Protein AF-A0AAW0F0L8-F1 (afdb_monomer)

Structure (mmCIF, N/CA/C/O backbone):
data_AF-A0AAW0F0L8-F1
#
_entry.id   AF-A0AAW0F0L8-F1
#
loop_
_atom_site.group_PDB
_atom_site.id
_atom_site.type_symbol
_atom_site.label_atom_id
_atom_site.label_alt_id
_atom_site.label_comp_id
_atom_site.label_asym_id
_atom_site.label_entity_id
_atom_site.label_seq_id
_atom_site.pdbx_PDB_ins_code
_atom_site.Cartn_x
_atom_site.Cartn_y
_atom_site.Cartn_z
_atom_site.occupancy
_atom_site.B_iso_or_equiv
_atom_site.auth_seq_id
_atom_site.auth_comp_id
_atom_site.auth_asym_id
_atom_site.auth_atom_id
_atom_site.pdbx_PDB_model_num
ATOM 1 N N . MET A 1 1 ? 6.079 16.617 3.528 1.00 69.75 1 MET A N 1
ATOM 2 C CA . MET A 1 1 ? 4.707 17.142 3.334 1.00 69.75 1 MET A CA 1
ATOM 3 C C . MET A 1 1 ? 3.642 16.205 3.895 1.00 69.75 1 MET A C 1
ATOM 5 O O . MET A 1 1 ? 2.804 16.714 4.616 1.00 69.75 1 MET A O 1
ATOM 9 N N . ARG A 1 2 ? 3.678 14.881 3.654 1.00 88.12 2 ARG A N 1
ATOM 10 C CA . ARG A 1 2 ? 2.671 13.945 4.206 1.00 88.12 2 ARG A CA 1
ATOM 11 C C . ARG A 1 2 ? 2.598 13.927 5.735 1.00 88.12 2 ARG A C 1
ATOM 13 O O . ARG A 1 2 ? 1.520 14.132 6.260 1.00 88.12 2 ARG A O 1
ATOM 20 N N . VAL A 1 3 ? 3.738 13.838 6.423 1.00 89.69 3 VAL A N 1
ATOM 21 C CA . VAL A 1 3 ? 3.785 13.888 7.900 1.00 89.69 3 VAL A CA 1
ATOM 22 C C . VAL A 1 3 ? 3.119 15.152 8.458 1.00 89.69 3 VAL A C 1
ATOM 24 O O . VAL A 1 3 ? 2.335 15.078 9.381 1.00 89.69 3 VAL A O 1
ATOM 27 N N . ILE A 1 4 ? 3.327 16.320 7.841 1.00 91.75 4 ILE A N 1
ATOM 28 C CA . ILE A 1 4 ? 2.661 17.556 8.292 1.00 91.75 4 ILE A CA 1
ATOM 29 C C . ILE A 1 4 ? 1.136 17.455 8.135 1.00 91.75 4 ILE A C 1
ATOM 31 O O . ILE A 1 4 ? 0.405 17.899 9.007 1.00 91.75 4 ILE A O 1
ATOM 35 N N . ALA A 1 5 ? 0.649 16.885 7.028 1.00 94.06 5 ALA A N 1
ATOM 36 C CA . ALA A 1 5 ? -0.787 16.695 6.826 1.00 94.06 5 ALA A CA 1
ATOM 37 C C . ALA A 1 5 ? -1.390 15.699 7.832 1.00 94.06 5 ALA A C 1
ATOM 39 O O . ALA A 1 5 ? -2.511 15.913 8.278 1.00 94.06 5 ALA A O 1
ATOM 40 N N . HIS A 1 6 ? -0.635 14.662 8.200 1.00 95.62 6 HIS A N 1
ATOM 41 C CA . HIS A 1 6 ? -0.985 13.711 9.255 1.00 95.62 6 HIS A CA 1
ATOM 42 C C . HIS A 1 6 ? -1.142 14.414 10.614 1.00 95.62 6 HIS A C 1
ATOM 44 O O . HIS A 1 6 ? -2.209 14.353 11.212 1.00 95.62 6 HIS A O 1
ATOM 50 N N . GLU A 1 7 ? -0.155 15.212 11.038 1.00 95.75 7 GLU A N 1
ATOM 51 C CA . GLU A 1 7 ? -0.253 15.960 12.306 1.00 95.75 7 GLU A CA 1
ATOM 52 C C . GLU A 1 7 ? -1.389 16.996 12.306 1.00 95.75 7 GLU A C 1
ATOM 54 O O . GLU A 1 7 ? -2.036 17.238 13.325 1.00 95.75 7 GLU A O 1
ATOM 59 N N . ILE A 1 8 ? -1.669 17.615 11.153 1.00 96.75 8 ILE A N 1
ATOM 60 C CA . ILE A 1 8 ? -2.816 18.520 11.013 1.00 96.75 8 ILE A CA 1
ATOM 61 C C . ILE A 1 8 ? -4.130 17.757 11.212 1.00 96.75 8 ILE A C 1
ATOM 63 O O . ILE A 1 8 ? -5.036 18.300 11.833 1.00 96.75 8 ILE A O 1
ATOM 67 N N . LEU A 1 9 ? -4.252 16.521 10.721 1.00 96.88 9 LEU A N 1
ATOM 68 C CA . LEU A 1 9 ? -5.461 15.721 10.924 1.00 96.88 9 LEU A CA 1
ATOM 69 C C . LEU A 1 9 ? -5.699 15.393 12.398 1.00 96.88 9 LEU A C 1
ATOM 71 O O . LEU A 1 9 ? -6.835 15.514 12.852 1.00 96.88 9 LEU A O 1
ATOM 75 N N . HIS A 1 10 ? -4.649 15.082 13.160 1.00 97.31 10 HIS A N 1
ATOM 76 C CA . HIS A 1 10 ? -4.771 14.955 14.614 1.00 97.31 10 HIS A CA 1
ATOM 77 C C . HIS A 1 10 ? -5.289 16.246 15.253 1.00 97.31 10 HIS A C 1
ATOM 79 O O . HIS A 1 10 ? -6.254 16.214 16.012 1.00 97.31 10 HIS A O 1
ATOM 85 N N . ALA A 1 11 ? -4.712 17.397 14.894 1.00 97.12 11 ALA A N 1
ATOM 86 C CA . ALA A 1 11 ? -5.160 18.696 15.401 1.00 97.12 11 ALA A CA 1
ATOM 87 C C . ALA A 1 11 ? -6.609 19.045 14.998 1.00 97.12 11 ALA A C 1
ATOM 89 O O . ALA A 1 11 ? -7.253 19.849 15.669 1.00 97.12 11 ALA A O 1
ATOM 90 N N . LEU A 1 12 ? -7.114 18.454 13.912 1.00 97.25 12 LEU A N 1
ATOM 91 C CA . LEU A 1 12 ? -8.493 18.592 13.437 1.00 97.25 12 LEU A CA 1
ATOM 92 C C . LEU A 1 12 ? -9.451 17.545 14.029 1.00 97.25 12 LEU A C 1
ATOM 94 O O . LEU A 1 12 ? -10.630 17.563 13.697 1.00 97.25 12 LEU A O 1
ATOM 98 N N . GLY A 1 13 ? -8.979 16.653 14.900 1.00 96.62 13 GLY A N 1
ATOM 99 C CA . GLY A 1 13 ? -9.839 15.722 15.631 1.00 96.62 13 GLY A CA 1
ATOM 100 C C . GLY A 1 13 ? -9.692 14.252 15.256 1.00 96.62 13 GLY A C 1
ATOM 101 O O . GLY A 1 13 ? -10.413 13.439 15.820 1.00 96.62 13 GLY A O 1
ATOM 102 N N . PHE A 1 14 ? -8.754 13.864 14.381 1.00 97.44 14 PHE A N 1
ATOM 103 C CA . PHE A 1 14 ? -8.408 12.448 14.173 1.00 97.44 14 PHE A CA 1
ATOM 104 C C . PHE A 1 14 ? -7.652 11.899 15.392 1.00 97.44 14 PHE A C 1
ATOM 106 O O . PHE A 1 14 ? -6.451 11.661 15.342 1.00 97.44 14 PHE A O 1
ATOM 113 N N . ILE A 1 15 ? -8.324 11.780 16.531 1.00 95.62 15 ILE A N 1
ATOM 114 C CA . ILE A 1 15 ? -7.773 11.286 17.792 1.00 95.62 15 ILE A CA 1
ATOM 115 C C . ILE A 1 15 ? -8.842 10.488 18.531 1.00 95.62 15 ILE A C 1
ATOM 117 O O . ILE A 1 15 ? -10.031 10.791 18.436 1.00 95.62 15 ILE A O 1
ATOM 121 N N . PHE A 1 16 ? -8.408 9.499 19.310 1.00 95.31 16 PHE A N 1
ATOM 122 C CA . PHE A 1 16 ? -9.306 8.560 19.984 1.00 95.31 16 PHE A CA 1
ATOM 123 C C . PHE A 1 16 ? -10.417 9.225 20.800 1.00 95.31 16 PHE A C 1
ATOM 125 O O . PHE A 1 16 ? -11.583 8.880 20.646 1.00 95.31 16 PHE A O 1
ATOM 132 N N . HIS A 1 17 ? -10.060 10.227 21.602 1.00 94.75 17 HIS A N 1
ATOM 133 C CA . HIS A 1 17 ? -11.009 10.934 22.458 1.00 94.75 17 HIS A CA 1
ATOM 134 C C . HIS A 1 17 ? -12.178 11.550 21.672 1.00 94.75 17 HIS A C 1
ATOM 136 O O . HIS A 1 17 ? -13.320 11.468 22.108 1.00 94.75 17 HIS A O 1
ATOM 142 N N . VAL A 1 18 ? -11.907 12.109 20.489 1.00 97.12 18 VAL A N 1
ATOM 143 C CA . VAL A 1 18 ? -12.953 12.676 19.626 1.00 97.12 18 VAL A CA 1
ATOM 144 C C . VAL A 1 18 ? -13.807 11.565 19.022 1.00 97.12 18 VAL A C 1
ATOM 146 O O . VAL A 1 18 ? -15.024 11.700 18.985 1.00 97.12 18 VAL A O 1
ATOM 149 N N . PHE A 1 19 ? -13.205 10.451 18.592 1.00 97.31 19 PHE A N 1
ATOM 150 C CA . PHE A 1 19 ? -13.976 9.306 18.100 1.00 97.31 19 PHE A CA 1
ATOM 151 C C . PHE A 1 19 ? -14.941 8.761 19.169 1.00 97.31 19 PHE A C 1
ATOM 153 O O . PHE A 1 19 ? -16.064 8.390 18.835 1.00 97.31 19 PHE A O 1
ATOM 160 N N . GLU A 1 20 ? -14.525 8.718 20.439 1.00 96.31 20 GLU A N 1
ATOM 161 C CA . GLU A 1 20 ? -15.389 8.313 21.556 1.00 96.31 20 GLU A CA 1
ATOM 162 C C . GLU A 1 20 ? -16.521 9.317 21.803 1.00 96.31 20 GLU A C 1
ATOM 164 O O . GLU A 1 20 ? -17.675 8.918 21.939 1.00 96.31 20 GLU A O 1
ATOM 169 N N . GLU A 1 21 ? -16.218 10.618 21.828 1.00 96.94 21 GLU A N 1
ATOM 170 C CA . GLU A 1 21 ? -17.230 11.668 22.012 1.00 96.94 21 GLU A CA 1
ATOM 171 C C . GLU A 1 21 ? -18.285 11.682 20.896 1.00 96.94 21 GLU A C 1
ATOM 173 O O . GLU A 1 21 ? -19.430 12.063 21.142 1.00 96.94 21 GLU A O 1
ATOM 178 N N . GLN A 1 22 ? -17.905 11.258 19.688 1.00 97.06 22 GLN A N 1
ATOM 179 C CA . GLN A 1 22 ? -18.785 11.141 18.522 1.00 97.06 22 GLN A CA 1
ATOM 180 C C . GLN A 1 22 ? -19.437 9.751 18.381 1.00 97.06 22 GLN A C 1
ATOM 182 O O . GLN A 1 22 ? -20.057 9.480 17.356 1.00 97.06 22 GLN A O 1
ATOM 187 N N . ASP A 1 23 ? -19.310 8.864 19.378 1.00 96.81 23 ASP A N 1
ATOM 188 C CA . ASP A 1 23 ? -19.903 7.511 19.376 1.00 96.81 23 ASP A CA 1
ATOM 189 C C . ASP A 1 23 ? -19.497 6.663 18.146 1.00 96.81 23 ASP A C 1
ATOM 191 O O . ASP A 1 23 ? -20.265 5.870 17.603 1.00 96.81 23 ASP A O 1
ATOM 195 N N . MET A 1 24 ? -18.263 6.854 17.661 1.00 97.81 24 MET A N 1
ATOM 196 C CA . MET A 1 24 ? -17.736 6.171 16.470 1.00 97.81 24 MET A CA 1
ATOM 197 C C . MET A 1 24 ? -16.994 4.868 16.798 1.00 97.81 24 MET A C 1
ATOM 199 O O . MET A 1 24 ? -16.772 4.034 15.910 1.00 97.81 24 MET A O 1
ATOM 203 N N . VAL A 1 25 ? -16.550 4.721 18.048 1.00 97.44 25 VAL A N 1
ATOM 204 C CA . VAL A 1 25 ? -15.696 3.622 18.510 1.00 97.44 25 VAL A CA 1
ATOM 205 C C . VAL A 1 25 ? -16.543 2.427 18.930 1.00 97.44 25 VAL A C 1
ATOM 207 O O . VAL A 1 25 ? -17.514 2.554 19.667 1.00 97.44 25 VAL A O 1
ATOM 210 N N . ALA A 1 26 ? -16.118 1.238 18.521 1.00 97.38 26 ALA A N 1
ATOM 211 C CA . ALA A 1 26 ? -16.608 -0.026 19.051 1.00 97.38 26 ALA A CA 1
ATOM 212 C C . ALA A 1 26 ? -15.428 -0.951 19.377 1.00 97.38 26 ALA A C 1
ATOM 214 O O . ALA A 1 26 ? -14.278 -0.658 19.036 1.00 97.38 26 ALA A O 1
ATOM 215 N N . SER A 1 27 ? -15.714 -2.096 19.998 1.00 96.75 27 SER A N 1
ATOM 216 C CA . SER A 1 27 ? -14.745 -3.179 20.134 1.00 96.75 27 SER A CA 1
ATOM 217 C C . SER A 1 27 ? -15.246 -4.473 19.501 1.00 96.75 27 SER A C 1
ATOM 219 O O . SER A 1 27 ? -16.445 -4.760 19.459 1.00 96.75 27 SER A O 1
ATOM 221 N N . VAL A 1 28 ? -14.309 -5.239 18.943 1.00 96.25 28 VAL A N 1
ATOM 222 C CA . VAL A 1 28 ? -14.577 -6.519 18.285 1.00 96.25 28 VAL A CA 1
ATOM 223 C C . VAL A 1 28 ? -13.748 -7.609 18.942 1.00 96.25 28 VAL A C 1
ATOM 225 O O . VAL A 1 28 ? -12.523 -7.519 19.041 1.00 96.25 28 VAL A O 1
ATOM 228 N N . ASP A 1 29 ? -14.427 -8.676 19.346 1.00 95.38 29 ASP A N 1
ATOM 229 C CA . ASP A 1 29 ? -13.798 -9.860 19.910 1.00 95.38 29 ASP A CA 1
ATOM 230 C C . ASP A 1 29 ? -13.419 -10.895 18.853 1.00 95.38 29 ASP A C 1
ATOM 232 O O . ASP A 1 29 ? -14.011 -10.997 17.778 1.00 95.38 29 ASP A O 1
ATOM 236 N N . MET A 1 30 ? -12.432 -11.717 19.208 1.00 91.62 30 MET A N 1
ATOM 237 C CA . MET A 1 30 ? -11.924 -12.838 18.414 1.00 91.62 30 MET A CA 1
ATOM 238 C C . MET A 1 30 ? -11.367 -12.449 17.038 1.00 91.62 30 MET A C 1
ATOM 240 O O . MET A 1 30 ? -11.136 -13.322 16.197 1.00 91.62 30 MET A O 1
ATOM 244 N N . LEU A 1 31 ? -11.054 -11.171 16.813 1.00 94.44 31 LEU A N 1
ATOM 245 C CA . LEU A 1 31 ? -10.509 -10.700 15.548 1.00 94.44 31 LEU A CA 1
ATOM 246 C C . LEU A 1 31 ? -9.073 -11.201 15.374 1.00 94.44 31 LEU A C 1
ATOM 248 O O . LEU A 1 31 ? -8.145 -10.750 16.048 1.00 94.44 31 LEU A O 1
ATOM 252 N N . ARG A 1 32 ? -8.892 -12.199 14.501 1.00 95.31 32 ARG A N 1
ATOM 253 C CA . ARG A 1 32 ? -7.618 -12.922 14.322 1.00 95.31 32 ARG A CA 1
ATOM 254 C C . ARG A 1 32 ? -7.050 -13.467 15.645 1.00 95.31 32 ARG A C 1
ATOM 256 O O . ARG A 1 32 ? -5.837 -13.537 15.835 1.00 95.31 32 ARG A O 1
ATOM 263 N N . GLY A 1 33 ? -7.928 -13.854 16.575 1.00 93.62 33 GLY A N 1
ATOM 264 C CA . GLY A 1 33 ? -7.542 -14.350 17.902 1.00 93.62 33 GLY A CA 1
ATOM 265 C C . GLY A 1 33 ? -7.108 -13.266 18.898 1.00 93.62 33 GLY A C 1
ATOM 266 O O . GLY A 1 33 ? -6.448 -13.588 19.889 1.00 93.62 33 GLY A O 1
ATOM 267 N N . LYS A 1 34 ? -7.442 -11.996 18.634 1.00 94.50 34 LYS A N 1
ATOM 268 C CA . LYS A 1 34 ? -7.372 -10.880 19.589 1.00 94.50 34 LYS A CA 1
ATOM 269 C C . LYS A 1 34 ? -8.761 -10.631 20.190 1.00 94.50 34 LYS A C 1
ATOM 271 O O . LYS A 1 34 ? -9.760 -10.821 19.504 1.00 94.50 34 LYS A O 1
ATOM 276 N N . SER A 1 35 ? -8.812 -10.225 21.451 1.00 94.50 35 SER A N 1
ATOM 277 C CA . SER A 1 35 ? -10.039 -9.791 22.135 1.00 94.50 35 SER A CA 1
ATOM 278 C C . SER A 1 35 ? -9.992 -8.286 22.346 1.00 94.50 35 SER A C 1
ATOM 280 O O . SER A 1 35 ? -8.892 -7.735 22.403 1.00 94.50 35 SER A O 1
ATOM 282 N N . ASP A 1 36 ? -11.163 -7.664 22.475 1.00 94.69 36 ASP A N 1
ATOM 283 C CA . ASP A 1 36 ? -11.318 -6.225 22.712 1.00 94.69 36 ASP A CA 1
ATOM 284 C C . ASP A 1 36 ? -10.533 -5.354 21.711 1.00 94.69 36 ASP A C 1
ATOM 286 O O . ASP A 1 36 ? -9.803 -4.433 22.078 1.00 94.69 36 ASP A O 1
ATOM 290 N N . VAL A 1 37 ? -10.615 -5.689 20.416 1.00 96.44 37 VAL A N 1
ATOM 291 C CA . VAL A 1 37 ? -9.908 -4.924 19.382 1.00 96.44 37 VAL A CA 1
ATOM 292 C C . VAL A 1 37 ? -10.663 -3.623 19.111 1.00 96.44 37 VAL A C 1
ATOM 294 O O . VAL A 1 37 ? -11.827 -3.701 18.714 1.00 96.44 37 VAL A O 1
ATOM 297 N N . PRO A 1 38 ? -10.029 -2.448 19.270 1.00 96.81 38 PRO A N 1
ATOM 298 C CA . PRO A 1 38 ? -10.662 -1.160 19.017 1.00 96.81 38 PRO A CA 1
ATOM 299 C C . PRO A 1 38 ? -10.886 -0.950 17.516 1.00 96.81 38 PRO A C 1
ATOM 301 O O . PRO A 1 38 ? -9.982 -1.139 16.694 1.00 96.81 38 PRO A O 1
ATOM 304 N N . VAL A 1 39 ? -12.094 -0.535 17.147 1.00 98.12 39 VAL A N 1
ATOM 305 C CA . VAL A 1 39 ? -12.482 -0.289 15.755 1.00 98.12 39 VAL A CA 1
ATOM 306 C C . VAL A 1 39 ? -13.294 0.996 15.630 1.00 98.12 39 VAL A C 1
ATOM 308 O O . VAL A 1 39 ? -13.951 1.418 16.577 1.00 98.12 39 VAL A O 1
ATOM 311 N N . ILE A 1 40 ? -13.303 1.580 14.434 1.00 98.38 40 ILE A N 1
ATOM 312 C CA . ILE A 1 40 ? -14.292 2.582 14.032 1.00 98.38 40 ILE A CA 1
ATOM 313 C C . ILE A 1 40 ? -15.389 1.882 13.235 1.00 98.38 40 ILE A C 1
ATOM 315 O O . ILE A 1 40 ? -15.109 1.261 12.205 1.00 98.38 40 ILE A O 1
ATOM 319 N N . ALA A 1 41 ? -16.629 1.980 13.714 1.00 97.31 41 ALA A N 1
ATOM 320 C CA . ALA A 1 41 ? -17.811 1.334 13.137 1.00 97.31 41 ALA A CA 1
ATOM 321 C C . ALA A 1 41 ? -18.865 2.352 12.655 1.00 97.31 41 ALA A C 1
ATOM 323 O O . ALA A 1 41 ? -20.062 2.067 12.632 1.00 97.31 41 ALA A O 1
ATOM 324 N N . SER A 1 42 ? -18.418 3.551 12.274 1.00 97.94 42 SER A N 1
ATOM 325 C CA . SER A 1 42 ? -19.277 4.642 11.819 1.00 97.94 42 SER A CA 1
ATOM 326 C C . SER A 1 42 ? -19.729 4.480 10.352 1.00 97.94 42 SER A C 1
ATOM 328 O O . SER A 1 42 ? -19.081 3.768 9.570 1.00 97.94 42 SER A O 1
ATOM 330 N N . PRO A 1 43 ? -20.854 5.103 9.940 1.00 97.88 43 PRO A N 1
ATOM 331 C CA . PRO A 1 43 ? -21.504 4.803 8.664 1.00 97.88 43 PRO A CA 1
ATOM 332 C C . PRO A 1 43 ? -20.651 5.063 7.415 1.00 97.88 43 PRO A C 1
ATOM 334 O O . PRO A 1 43 ? -20.613 4.203 6.525 1.00 97.88 43 PRO A O 1
ATOM 337 N N . MET A 1 44 ? -19.975 6.216 7.316 1.00 98.25 44 MET A N 1
ATOM 338 C CA . MET A 1 44 ? -19.170 6.536 6.132 1.00 98.25 44 MET A CA 1
ATOM 339 C C . MET A 1 44 ? -17.883 5.721 6.106 1.00 98.25 44 MET A C 1
ATOM 341 O O . MET A 1 44 ? -17.501 5.234 5.037 1.00 98.25 44 MET A O 1
ATOM 345 N N . VAL A 1 45 ? -17.243 5.506 7.260 1.00 98.50 45 VAL A N 1
ATOM 346 C CA . VAL A 1 45 ? -16.075 4.618 7.361 1.00 98.50 45 VAL A CA 1
ATOM 347 C C . VAL A 1 45 ? -16.439 3.218 6.882 1.00 98.50 45 VAL A C 1
ATOM 349 O O . VAL A 1 45 ? -15.785 2.705 5.975 1.00 98.50 45 VAL A O 1
ATOM 352 N N . ALA A 1 46 ? -17.524 2.628 7.391 1.00 98.31 46 ALA A N 1
ATOM 353 C CA . ALA A 1 46 ? -17.989 1.316 6.951 1.00 98.31 46 ALA A CA 1
ATOM 354 C C . ALA A 1 46 ? -18.236 1.280 5.433 1.00 98.31 46 ALA A C 1
ATOM 356 O O . ALA A 1 46 ? -17.768 0.373 4.746 1.00 98.31 46 ALA A O 1
ATOM 357 N N . ALA A 1 47 ? -18.911 2.288 4.872 1.00 98.38 47 ALA A N 1
ATOM 358 C CA . ALA A 1 47 ? -19.161 2.364 3.432 1.00 98.38 47 ALA A CA 1
ATOM 359 C C . ALA A 1 47 ? -17.865 2.409 2.598 1.00 98.38 47 ALA A C 1
ATOM 361 O O . ALA A 1 47 ? -17.741 1.677 1.611 1.00 98.38 47 ALA A O 1
ATOM 362 N N . GLN A 1 48 ? -16.883 3.227 2.991 1.00 98.44 48 GLN A N 1
ATOM 363 C CA . GLN A 1 48 ? -15.612 3.330 2.264 1.00 98.44 48 GLN A CA 1
ATOM 364 C C . GLN A 1 48 ? -14.736 2.090 2.434 1.00 98.44 48 GLN A C 1
ATOM 366 O O . GLN A 1 48 ? -14.037 1.703 1.499 1.00 98.44 48 GLN A O 1
ATOM 371 N N . VAL A 1 49 ? -14.791 1.435 3.591 1.00 98.06 49 VAL A N 1
ATOM 372 C CA . VAL A 1 49 ? -14.056 0.194 3.847 1.00 98.06 49 VAL A CA 1
ATOM 373 C C . VAL A 1 49 ? -14.609 -0.948 2.995 1.00 98.06 49 VAL A C 1
ATOM 375 O O . VAL A 1 49 ? -13.818 -1.641 2.351 1.00 98.06 49 VAL A O 1
ATOM 378 N N . ARG A 1 50 ? -15.941 -1.100 2.904 1.00 98.44 50 ARG A N 1
ATOM 379 C CA . ARG A 1 50 ? -16.580 -2.079 2.003 1.00 98.44 50 ARG A CA 1
ATOM 380 C C . ARG A 1 50 ? -16.111 -1.897 0.567 1.00 98.44 50 ARG A C 1
ATOM 382 O O . ARG A 1 50 ? -15.650 -2.848 -0.064 1.00 98.44 50 ARG A O 1
ATOM 389 N N . ALA A 1 51 ? -16.167 -0.654 0.084 1.00 98.06 51 ALA A N 1
ATOM 390 C CA . ALA A 1 51 ? -15.766 -0.300 -1.271 1.00 98.06 51 ALA A CA 1
ATOM 391 C C . ALA A 1 51 ? -14.263 -0.511 -1.520 1.00 98.06 51 ALA A C 1
ATOM 393 O O . ALA A 1 51 ? -13.875 -0.972 -2.592 1.00 98.06 51 ALA A O 1
ATOM 394 N N . HIS A 1 52 ? -13.407 -0.179 -0.550 1.00 97.69 52 HIS A N 1
ATOM 395 C CA . HIS A 1 52 ? -11.957 -0.301 -0.691 1.00 97.69 52 HIS A CA 1
ATOM 396 C C . HIS A 1 52 ? -11.507 -1.760 -0.646 1.00 97.69 52 HIS A C 1
ATOM 398 O O . HIS A 1 52 ? -10.813 -2.208 -1.556 1.00 97.69 52 HIS A O 1
ATOM 404 N N . PHE A 1 53 ? -11.926 -2.531 0.359 1.00 97.88 53 PHE A N 1
ATOM 405 C CA . PHE A 1 53 ? -11.542 -3.939 0.485 1.00 97.88 53 PHE A CA 1
ATOM 406 C C . PHE A 1 53 ? -12.317 -4.865 -0.458 1.00 97.88 53 PHE A C 1
ATOM 408 O O . PHE A 1 53 ? -11.882 -5.995 -0.666 1.00 97.88 53 PHE A O 1
ATOM 415 N N . GLY A 1 54 ? -13.418 -4.411 -1.064 1.00 97.69 54 GLY A N 1
ATOM 416 C CA . GLY A 1 54 ? -14.285 -5.257 -1.886 1.00 97.69 54 GLY A CA 1
ATOM 417 C C . GLY A 1 54 ? -14.998 -6.321 -1.046 1.00 97.69 54 GLY A C 1
ATOM 418 O O . GLY A 1 54 ? -15.063 -7.482 -1.443 1.00 97.69 54 GLY A O 1
ATOM 419 N N . CYS A 1 55 ? -15.462 -5.936 0.145 1.00 97.19 55 CYS A N 1
ATOM 420 C CA . CYS A 1 55 ? -16.136 -6.809 1.104 1.00 97.19 55 CYS A CA 1
ATOM 421 C C . CYS A 1 55 ? -17.391 -6.118 1.644 1.00 97.19 55 CYS A C 1
ATOM 423 O O . CYS A 1 55 ? -17.285 -5.248 2.501 1.00 97.19 55 CYS A O 1
ATOM 425 N N . GLU A 1 56 ? -18.573 -6.515 1.171 1.00 96.31 56 GLU A N 1
ATOM 426 C CA . GLU A 1 56 ? -19.851 -5.891 1.560 1.00 96.31 56 GLU A CA 1
ATOM 427 C C . GLU A 1 56 ? -20.185 -6.060 3.051 1.00 96.31 56 GLU A C 1
ATOM 429 O O . GLU A 1 56 ? -20.800 -5.185 3.663 1.00 96.31 56 GLU A O 1
ATOM 434 N N . ASP A 1 57 ? -19.721 -7.145 3.670 1.00 94.88 57 ASP A N 1
ATOM 435 C CA . ASP A 1 57 ? -19.998 -7.437 5.079 1.00 94.88 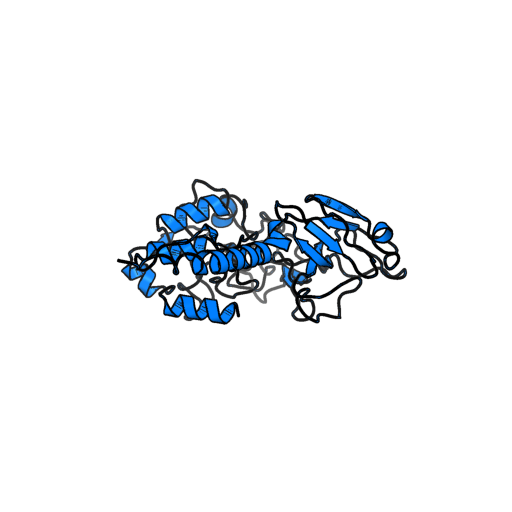57 ASP A CA 1
ATOM 436 C C . ASP A 1 57 ? -19.072 -6.678 6.046 1.00 94.88 57 ASP A C 1
ATOM 438 O O . ASP A 1 57 ? -19.289 -6.697 7.259 1.00 94.88 57 ASP A O 1
ATOM 442 N N . GLN A 1 58 ? -18.047 -5.975 5.544 1.00 96.50 58 GLN A N 1
ATOM 443 C CA . GLN A 1 58 ? -17.097 -5.271 6.402 1.00 96.50 58 GLN A CA 1
ATOM 444 C C . GLN A 1 58 ? -17.737 -4.016 7.012 1.00 96.50 58 GLN A C 1
ATOM 446 O O . GLN A 1 58 ? -17.906 -2.997 6.349 1.00 96.50 58 GLN A O 1
ATOM 451 N N . ALA A 1 59 ? -18.092 -4.084 8.295 1.00 96.62 59 ALA A N 1
ATOM 452 C CA . ALA A 1 59 ? -18.827 -3.022 8.987 1.00 96.62 59 ALA A CA 1
ATOM 453 C C . ALA A 1 59 ? -17.946 -2.027 9.762 1.00 96.62 59 ALA A C 1
ATOM 455 O O . ALA A 1 59 ? -18.464 -1.057 10.303 1.00 96.62 59 ALA A O 1
ATOM 456 N N . PHE A 1 60 ? -16.639 -2.266 9.844 1.00 97.62 60 PHE A N 1
ATOM 457 C CA . PHE A 1 60 ? -15.726 -1.473 10.667 1.00 97.62 60 PHE A CA 1
ATOM 458 C C . PHE A 1 60 ? -14.307 -1.464 10.096 1.00 97.62 60 PHE A C 1
ATOM 460 O O . PHE A 1 60 ? -13.971 -2.281 9.234 1.00 97.62 60 PHE A O 1
ATOM 467 N N . LEU A 1 61 ? -13.453 -0.594 10.630 1.00 98.00 61 LEU A N 1
ATOM 468 C CA . LEU A 1 61 ? -12.008 -0.636 10.425 1.00 98.00 61 LEU A CA 1
ATOM 469 C C . LEU A 1 61 ? -11.271 -0.583 11.759 1.00 98.00 61 LEU A C 1
ATOM 471 O O . LEU A 1 61 ? -11.628 0.188 12.642 1.00 98.00 61 LEU A O 1
ATOM 475 N N . GLU A 1 62 ? -10.231 -1.397 11.891 1.00 97.75 62 GLU A N 1
ATOM 476 C CA . GLU A 1 62 ? -9.402 -1.445 13.092 1.00 97.75 62 GLU A CA 1
ATOM 477 C C . GLU A 1 62 ? -8.602 -0.158 13.301 1.00 97.75 62 GLU A C 1
ATOM 479 O O . GLU A 1 62 ? -7.977 0.373 12.374 1.00 97.75 62 GLU A O 1
ATOM 484 N N . LEU A 1 63 ? -8.569 0.280 14.555 1.00 97.56 63 LEU A N 1
ATOM 485 C CA . LEU A 1 63 ? -7.583 1.227 15.046 1.00 97.56 63 LEU A CA 1
ATOM 486 C C . LEU A 1 63 ? -6.305 0.478 15.441 1.00 97.56 63 LEU A C 1
ATOM 488 O O . LEU A 1 63 ? -6.317 -0.726 15.699 1.00 97.56 63 LEU A O 1
ATOM 492 N N . GLU A 1 64 ? -5.183 1.186 15.466 1.00 96.88 64 GLU A N 1
ATOM 493 C CA . GLU A 1 64 ? -3.913 0.609 15.889 1.00 96.88 64 GLU A CA 1
ATOM 494 C C . GLU A 1 64 ? -3.952 0.238 17.380 1.00 96.88 64 GLU A C 1
ATOM 496 O O . GLU A 1 64 ? -4.297 1.054 18.235 1.00 96.88 64 GLU A O 1
ATOM 501 N N . ASP A 1 65 ? -3.602 -1.010 17.689 1.00 93.69 65 ASP A N 1
ATOM 502 C CA . ASP A 1 65 ? -3.622 -1.600 19.033 1.00 93.69 65 ASP A CA 1
ATOM 503 C C . ASP A 1 65 ? -2.209 -1.901 19.579 1.00 93.69 65 ASP A C 1
ATOM 505 O O . ASP A 1 65 ? -2.027 -2.189 20.772 1.00 93.69 65 ASP A O 1
ATOM 509 N N . MET A 1 66 ? -1.188 -1.766 18.728 1.00 91.62 66 MET A N 1
ATOM 510 C CA . MET A 1 66 ? 0.234 -1.951 19.046 1.00 91.62 66 MET A CA 1
ATOM 511 C C . MET A 1 66 ? 0.979 -0.598 19.051 1.00 91.62 66 MET A C 1
ATOM 513 O O . MET A 1 66 ? 0.387 0.443 18.774 1.00 91.62 66 MET A O 1
ATOM 517 N N . GLY A 1 67 ? 2.254 -0.562 19.446 1.00 86.31 67 GLY A N 1
ATOM 518 C CA . GLY A 1 67 ? 3.001 0.692 19.601 1.00 86.31 67 GLY A CA 1
ATOM 519 C C . GLY A 1 67 ? 2.854 1.349 20.977 1.00 86.31 67 GLY A C 1
ATOM 520 O O . GLY A 1 67 ? 2.458 0.723 21.965 1.00 86.31 67 GLY A O 1
ATOM 521 N N . GLY A 1 68 ? 3.210 2.633 21.057 1.00 83.50 68 GLY A N 1
ATOM 522 C CA . GLY A 1 68 ? 3.104 3.445 22.274 1.00 83.50 68 GLY A CA 1
ATOM 523 C C . GLY A 1 68 ? 1.768 4.184 22.400 1.00 83.50 68 GLY A C 1
ATOM 524 O O . GLY A 1 68 ? 0.924 4.123 21.511 1.00 83.50 68 GLY A O 1
ATOM 525 N N . GLU A 1 69 ? 1.594 4.939 23.488 1.00 76.12 69 GLU A N 1
ATOM 526 C CA . GLU A 1 69 ? 0.399 5.774 23.727 1.00 76.12 69 GLU A CA 1
ATOM 527 C C . GLU A 1 69 ? 0.137 6.772 22.586 1.00 76.12 69 GLU A C 1
ATOM 529 O O . GLU A 1 69 ? -1.007 6.990 22.211 1.00 76.12 69 GLU A O 1
ATOM 534 N N . GLY A 1 70 ? 1.197 7.310 21.972 1.00 75.81 70 GLY A N 1
ATOM 535 C CA . GLY A 1 70 ? 1.090 8.201 20.812 1.00 75.81 70 GLY A CA 1
ATOM 536 C C . GLY A 1 70 ? 0.739 7.508 19.490 1.00 75.81 70 GLY A C 1
ATOM 537 O O . GLY A 1 70 ? 0.499 8.194 18.506 1.00 75.81 70 GLY A O 1
ATOM 538 N N . THR A 1 71 ? 0.719 6.174 19.447 1.00 79.06 71 THR A N 1
ATOM 539 C CA . THR A 1 71 ? 0.424 5.385 18.239 1.00 79.06 71 THR A CA 1
ATOM 540 C C . THR A 1 71 ? -0.943 4.719 18.344 1.00 79.06 71 THR A C 1
ATOM 542 O O . THR A 1 71 ? -1.725 4.741 17.395 1.00 79.06 71 THR A O 1
ATOM 545 N N . LYS A 1 72 ? -1.266 4.147 19.503 1.00 89.94 72 LYS A N 1
ATOM 546 C CA . LYS A 1 72 ? -2.511 3.403 19.689 1.00 89.94 72 LYS A CA 1
ATOM 547 C C . LYS A 1 72 ? -3.736 4.298 19.544 1.00 89.94 72 LYS A C 1
ATOM 549 O O . LYS A 1 72 ? -3.713 5.471 19.910 1.00 89.94 72 LYS A O 1
ATOM 554 N N . LEU A 1 73 ? -4.826 3.710 19.057 1.00 93.00 73 LEU A N 1
ATOM 555 C CA . LEU A 1 73 ? -6.187 4.257 19.050 1.00 93.00 73 LEU A CA 1
ATOM 556 C C . LEU A 1 73 ? -6.434 5.519 18.202 1.00 93.00 73 LEU A C 1
ATOM 558 O O . LEU A 1 73 ? -7.574 5.795 17.845 1.00 93.00 73 LEU A O 1
ATOM 562 N N . SER A 1 74 ? -5.400 6.277 17.847 1.00 94.19 74 SER A N 1
ATOM 563 C CA . SER A 1 74 ? -5.511 7.498 17.032 1.00 94.19 74 SER A CA 1
ATOM 564 C C . SER A 1 74 ? -5.004 7.300 15.605 1.00 94.19 74 SER A C 1
ATOM 566 O O . SER A 1 74 ? -4.807 8.261 14.872 1.00 94.19 74 SER A O 1
ATOM 568 N N . HIS A 1 75 ? -4.807 6.050 15.199 1.00 97.44 75 HIS A N 1
ATOM 569 C CA . HIS A 1 75 ? -4.330 5.671 13.879 1.00 97.44 75 HIS A CA 1
ATOM 570 C C . HIS A 1 75 ? -5.107 4.477 13.357 1.00 97.44 75 HIS A C 1
ATOM 572 O O . HIS A 1 75 ? -5.566 3.637 14.130 1.00 97.44 75 HIS A O 1
ATOM 578 N N . TRP A 1 76 ? -5.186 4.352 12.038 1.00 97.88 76 TRP A N 1
ATOM 579 C CA . TRP A 1 76 ? -5.610 3.114 11.409 1.00 97.88 76 TRP A CA 1
ATOM 580 C C . TRP A 1 76 ? -4.603 2.003 11.656 1.00 97.88 76 TRP A C 1
ATOM 582 O O . TRP A 1 76 ? -3.389 2.228 11.586 1.00 97.88 76 TRP A O 1
ATOM 592 N N . LYS A 1 77 ? -5.117 0.781 11.831 1.00 97.56 77 LYS A N 1
ATOM 593 C CA . LYS A 1 77 ? -4.290 -0.417 11.930 1.00 97.56 77 LYS A CA 1
ATOM 594 C C . LYS A 1 77 ? -3.373 -0.530 10.717 1.00 97.56 77 LYS A C 1
ATOM 596 O O . LYS A 1 77 ? -3.828 -0.745 9.583 1.00 97.56 77 LYS A O 1
ATOM 601 N N . ARG A 1 78 ? -2.061 -0.434 10.947 1.00 96.19 78 ARG A N 1
ATOM 602 C CA . ARG A 1 78 ? -1.058 -0.413 9.874 1.00 96.19 78 ARG A CA 1
ATOM 603 C C . ARG A 1 78 ? -1.116 -1.689 9.036 1.00 96.19 78 ARG A C 1
ATOM 605 O O . ARG A 1 78 ? -1.030 -1.615 7.812 1.00 96.19 78 ARG A O 1
ATOM 612 N N . ARG A 1 79 ? -1.377 -2.848 9.655 1.00 96.88 79 ARG A N 1
ATOM 613 C CA . ARG A 1 79 ? -1.566 -4.133 8.950 1.00 96.88 79 ARG A CA 1
ATOM 614 C C . ARG A 1 79 ? -2.510 -4.025 7.743 1.00 96.88 79 ARG A C 1
ATOM 616 O O . ARG A 1 79 ? -2.170 -4.524 6.670 1.00 96.88 79 ARG A O 1
ATOM 623 N N . SER A 1 80 ? -3.672 -3.390 7.897 1.00 96.44 80 SER A N 1
ATOM 624 C CA . SER A 1 80 ? -4.695 -3.255 6.845 1.00 96.44 80 SER A CA 1
ATOM 625 C C . SER A 1 80 ? -4.586 -1.957 6.044 1.00 96.44 80 SER A C 1
ATOM 627 O O . SER A 1 80 ? -5.054 -1.909 4.909 1.00 96.44 80 SER A O 1
ATOM 629 N N . MET A 1 81 ? -3.933 -0.929 6.595 1.00 96.56 81 MET A N 1
ATOM 630 C CA . MET A 1 81 ? -3.919 0.432 6.045 1.00 96.56 81 MET A CA 1
ATOM 631 C C . MET A 1 81 ? -2.506 1.026 5.900 1.00 96.56 81 MET A C 1
ATOM 633 O O . MET A 1 81 ? -2.362 2.238 5.909 1.00 96.56 81 MET A O 1
ATOM 637 N N . LYS A 1 82 ? -1.453 0.210 5.737 1.00 95.69 82 LYS A N 1
ATOM 638 C CA . LYS A 1 82 ? -0.022 0.610 5.766 1.00 95.69 82 LYS A CA 1
ATOM 639 C C . LYS A 1 82 ? 0.326 1.878 4.979 1.00 95.69 82 LYS A C 1
ATOM 641 O O . LYS A 1 82 ? 1.193 2.649 5.388 1.00 95.69 82 LYS A O 1
ATOM 646 N N . ASP A 1 83 ? -0.295 2.045 3.816 1.00 94.44 83 ASP A N 1
ATOM 647 C CA . ASP A 1 83 ? 0.014 3.138 2.893 1.00 94.44 83 ASP A CA 1
ATOM 648 C C . ASP A 1 83 ? -0.867 4.383 3.115 1.00 94.44 83 ASP A C 1
ATOM 650 O O . ASP A 1 83 ? -0.623 5.412 2.483 1.00 94.44 83 ASP A O 1
ATOM 654 N N . ASP A 1 84 ? -1.842 4.325 4.026 1.00 96.44 84 ASP A N 1
ATOM 655 C CA . ASP A 1 84 ? -2.721 5.439 4.382 1.00 96.44 84 ASP A CA 1
ATOM 656 C C . ASP A 1 84 ? -1.962 6.567 5.094 1.00 96.44 84 ASP A C 1
ATOM 658 O O . ASP A 1 84 ? -0.920 6.362 5.719 1.00 96.44 84 ASP A O 1
ATOM 662 N N . LEU A 1 85 ? -2.495 7.782 4.989 1.00 96.06 85 LEU A N 1
ATOM 663 C CA . LEU A 1 85 ? -2.014 8.954 5.698 1.00 96.06 85 LEU A CA 1
ATOM 664 C C . LEU A 1 85 ? -2.080 8.785 7.212 1.00 96.06 85 LEU A C 1
ATOM 666 O O . LEU A 1 85 ? -1.158 9.253 7.860 1.00 96.06 85 LEU A O 1
ATOM 670 N N . MET A 1 86 ? -3.103 8.125 7.755 1.00 97.25 86 MET A N 1
ATOM 671 C CA . MET A 1 86 ? -3.306 7.961 9.202 1.00 97.25 86 MET A CA 1
ATOM 672 C C . MET A 1 86 ? -2.954 6.559 9.711 1.00 97.25 86 MET A C 1
ATOM 674 O O . MET A 1 86 ? -3.468 6.131 10.738 1.00 97.25 86 MET A O 1
ATOM 678 N N . ALA A 1 87 ? -2.093 5.815 9.013 1.00 95.69 87 ALA A N 1
ATOM 679 C CA . ALA A 1 87 ? -1.521 4.581 9.556 1.00 95.69 87 ALA A CA 1
ATOM 680 C C . ALA A 1 87 ? -0.561 4.883 10.724 1.00 95.69 87 ALA A C 1
ATOM 682 O O . ALA A 1 87 ? 0.131 5.902 10.674 1.00 95.69 87 ALA A O 1
ATOM 683 N N . GLY A 1 88 ? -0.472 3.975 11.712 1.00 82.88 88 GLY A N 1
ATOM 684 C CA . GLY A 1 88 ? 0.336 4.142 12.943 1.00 82.88 88 GLY A CA 1
ATOM 685 C C . GLY A 1 88 ? 1.780 4.590 12.706 1.00 82.88 88 GLY A C 1
ATOM 686 O O . GLY A 1 88 ? 2.314 5.442 13.410 1.00 82.88 88 GLY A O 1
ATOM 687 N N . THR A 1 89 ? 2.358 4.113 11.610 1.00 83.69 89 THR A N 1
ATOM 688 C CA . THR A 1 89 ? 3.570 4.649 11.008 1.00 83.69 89 THR A CA 1
ATOM 689 C C . THR A 1 89 ? 3.270 4.954 9.540 1.00 83.69 89 THR A C 1
ATOM 691 O O . THR A 1 89 ? 2.786 4.098 8.800 1.00 83.69 89 THR A O 1
ATOM 694 N N . THR A 1 90 ? 3.567 6.163 9.065 1.00 75.94 90 THR A N 1
ATOM 695 C CA . THR A 1 90 ? 3.271 6.542 7.672 1.00 75.94 90 THR A CA 1
ATOM 696 C C . THR A 1 90 ? 4.416 6.165 6.725 1.00 75.94 90 THR A C 1
ATOM 698 O O . THR A 1 90 ? 5.552 6.589 6.931 1.00 75.94 90 THR A O 1
ATOM 701 N N . VAL A 1 91 ? 4.123 5.432 5.640 1.00 76.19 91 VAL A N 1
ATOM 702 C CA . VAL A 1 91 ? 5.099 5.146 4.561 1.00 76.19 91 VAL A CA 1
ATOM 703 C C . VAL A 1 91 ? 4.806 5.985 3.314 1.00 76.19 91 VAL A C 1
ATOM 705 O O . VAL A 1 91 ? 5.551 6.914 2.997 1.00 76.19 91 VAL A O 1
ATOM 708 N N . ALA A 1 92 ? 3.699 5.699 2.620 1.00 85.75 92 ALA A N 1
ATOM 709 C CA . ALA A 1 92 ? 3.296 6.429 1.415 1.00 85.75 92 ALA A CA 1
ATOM 710 C C . ALA A 1 92 ? 2.516 7.719 1.734 1.00 85.75 92 ALA A C 1
ATOM 712 O O . ALA A 1 92 ? 2.701 8.741 1.064 1.00 85.75 92 ALA A O 1
ATOM 713 N N . GLY A 1 93 ? 1.676 7.684 2.774 1.00 90.62 93 GLY A N 1
ATOM 714 C CA . GLY A 1 93 ? 0.893 8.825 3.242 1.00 90.62 93 GLY A CA 1
ATOM 715 C C . GLY A 1 93 ? -0.265 9.193 2.318 1.00 90.62 93 GLY A C 1
ATOM 716 O O . GLY A 1 93 ? -0.443 10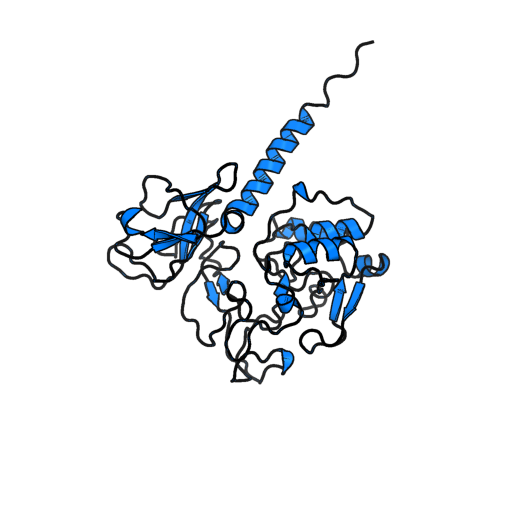.369 1.991 1.00 90.62 93 GLY A O 1
ATOM 717 N N . ILE A 1 94 ? -0.999 8.188 1.843 1.00 92.56 94 ILE A N 1
ATOM 718 C CA . ILE A 1 94 ? -2.132 8.348 0.932 1.00 92.56 94 ILE A CA 1
ATOM 719 C C . ILE A 1 94 ? -3.329 8.918 1.692 1.00 92.56 94 ILE A C 1
ATOM 721 O O . ILE A 1 94 ? -3.851 8.282 2.604 1.00 92.56 94 ILE A O 1
ATOM 725 N N . TYR A 1 95 ? -3.802 10.100 1.295 1.00 94.25 95 TYR A N 1
ATOM 726 C CA . TYR A 1 95 ? -5.009 10.695 1.874 1.00 94.25 95 TYR A CA 1
ATOM 727 C C . TYR A 1 95 ? -6.244 9.999 1.284 1.00 94.25 95 TYR A C 1
ATOM 729 O O . TYR A 1 95 ? -6.835 10.454 0.300 1.00 94.25 95 TYR A O 1
ATOM 737 N N . SER A 1 96 ? -6.583 8.840 1.846 1.00 96.19 96 SER A N 1
ATOM 738 C CA . SER A 1 96 ? -7.602 7.948 1.301 1.00 96.19 96 SER A CA 1
ATOM 739 C C . SER A 1 96 ? -9.030 8.436 1.555 1.00 96.19 96 SER A C 1
ATOM 741 O O . SER A 1 96 ? -9.295 9.291 2.403 1.00 96.19 96 SER A O 1
ATOM 743 N N . ALA A 1 97 ? -9.975 7.832 0.832 1.00 97.62 97 ALA A N 1
ATOM 744 C CA . ALA A 1 97 ? -11.403 8.024 1.059 1.00 97.62 97 ALA A CA 1
ATOM 745 C C . ALA A 1 97 ? -11.842 7.573 2.463 1.00 97.62 97 ALA A C 1
ATOM 747 O O . ALA A 1 97 ? -12.756 8.164 3.022 1.00 97.62 97 ALA A O 1
ATOM 748 N N . ILE A 1 98 ? -11.175 6.571 3.044 1.00 98.44 98 ILE A N 1
ATOM 749 C CA . ILE A 1 98 ? -11.480 6.061 4.386 1.00 98.44 98 ILE A CA 1
ATOM 750 C C . ILE A 1 98 ? -11.125 7.107 5.447 1.00 98.44 98 ILE A C 1
ATOM 752 O O . ILE A 1 98 ? -11.929 7.394 6.327 1.00 98.44 98 ILE A O 1
ATOM 756 N N . THR A 1 99 ? -9.960 7.744 5.326 1.00 98.12 99 THR A N 1
ATOM 757 C CA . THR A 1 99 ? -9.561 8.832 6.232 1.00 98.12 99 THR A CA 1
ATOM 758 C C . THR A 1 99 ? -10.471 10.051 6.085 1.00 98.12 99 THR A C 1
ATOM 760 O O . THR A 1 99 ? -10.846 10.656 7.083 1.00 98.12 99 THR A O 1
ATOM 763 N N . ILE A 1 100 ? -10.896 10.385 4.860 1.00 98.44 100 ILE A N 1
ATOM 764 C CA . ILE A 1 100 ? -11.906 11.434 4.635 1.00 98.44 100 ILE A CA 1
ATOM 765 C C . ILE A 1 100 ? -13.232 11.078 5.324 1.00 98.44 100 ILE A C 1
ATOM 767 O O . ILE A 1 100 ? -13.832 11.948 5.947 1.00 98.44 100 ILE A O 1
ATOM 771 N N . ALA A 1 101 ? -13.668 9.820 5.233 1.00 98.44 101 ALA A N 1
ATOM 772 C CA . ALA A 1 101 ? -14.909 9.360 5.844 1.00 98.44 101 ALA A CA 1
ATOM 773 C C . ALA A 1 101 ? -14.890 9.445 7.371 1.00 98.44 101 ALA A C 1
ATOM 775 O O . ALA A 1 101 ? -15.868 9.897 7.950 1.00 98.44 101 ALA A O 1
ATOM 776 N N . ALA A 1 102 ? -13.777 9.092 8.018 1.00 98.31 102 ALA A N 1
ATOM 777 C CA . ALA A 1 102 ? -13.664 9.237 9.468 1.00 98.31 102 ALA A CA 1
ATOM 778 C C . ALA A 1 102 ? -13.783 10.697 9.915 1.00 98.31 102 ALA A C 1
ATOM 780 O O . ALA A 1 102 ? -14.432 10.968 10.912 1.00 98.31 102 ALA A O 1
ATOM 781 N N . MET A 1 103 ? -13.210 11.643 9.164 1.00 98.19 103 MET A N 1
ATOM 782 C CA . MET A 1 103 ? -13.389 13.069 9.463 1.00 98.19 103 MET A CA 1
ATOM 783 C C . MET A 1 103 ? -14.836 13.534 9.227 1.00 98.19 103 MET A C 1
ATOM 785 O O . MET A 1 103 ? -15.317 14.407 9.939 1.00 98.19 103 MET A O 1
ATOM 789 N N . GLU A 1 104 ? -15.529 12.992 8.221 1.00 98.12 104 GLU A N 1
ATOM 790 C CA . GLU A 1 104 ? -16.936 13.322 7.949 1.00 98.12 104 GLU A CA 1
ATOM 791 C C . GLU A 1 104 ? -17.886 12.763 9.016 1.00 98.12 104 GLU A C 1
ATOM 793 O O . GLU A 1 104 ? -18.789 13.476 9.435 1.00 98.12 104 GLU A O 1
ATOM 7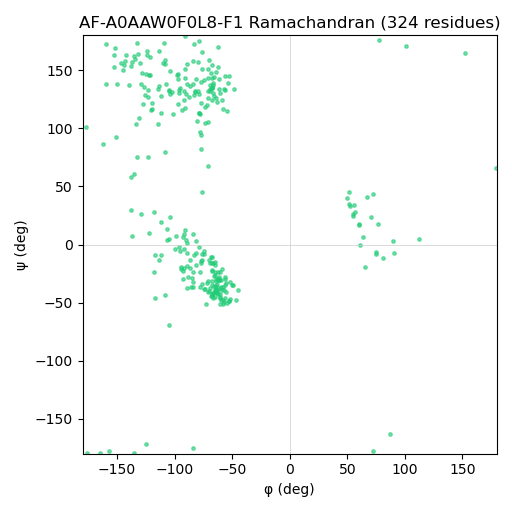98 N N . ASP A 1 105 ? -17.647 11.544 9.504 1.00 98.19 105 ASP A N 1
ATOM 799 C CA . ASP A 1 105 ? -18.458 10.914 10.556 1.00 98.19 105 ASP A CA 1
ATOM 800 C C . ASP A 1 105 ? -18.333 11.615 11.931 1.00 98.19 105 ASP A C 1
ATOM 802 O O . ASP A 1 105 ? -19.139 11.345 12.813 1.00 98.19 105 ASP A O 1
ATOM 806 N N . MET A 1 106 ? -17.378 12.540 12.119 1.00 96.12 106 MET A N 1
ATOM 807 C CA . MET A 1 106 ? -17.301 13.406 13.314 1.00 96.12 106 MET A CA 1
ATOM 808 C C . MET A 1 106 ? -18.277 14.594 13.283 1.00 96.12 106 MET A C 1
ATOM 810 O O . MET A 1 106 ? -18.239 15.438 14.177 1.00 96.12 106 MET A O 1
ATOM 814 N N . ASP A 1 107 ? -19.046 14.764 12.204 1.00 93.12 107 ASP A N 1
ATOM 815 C CA . ASP A 1 107 ? -19.982 15.874 11.963 1.00 93.12 107 ASP A CA 1
ATOM 816 C C . ASP A 1 107 ? -19.374 17.297 11.919 1.00 93.12 107 ASP A C 1
ATOM 818 O O . ASP A 1 107 ? -20.067 18.278 11.634 1.00 93.12 107 ASP A O 1
ATOM 822 N N . PHE A 1 108 ? -18.062 17.449 12.112 1.00 96.06 108 PHE A N 1
ATOM 823 C CA . PHE A 1 108 ? -17.364 18.734 11.967 1.00 96.06 108 PHE A CA 1
ATOM 824 C C . PHE A 1 108 ? -17.107 19.116 10.503 1.00 96.06 108 PHE A C 1
ATOM 826 O O . PHE A 1 108 ? -16.919 20.295 10.180 1.00 96.06 108 PHE A O 1
ATOM 833 N N . TYR A 1 109 ? -17.064 18.126 9.608 1.00 97.12 109 TYR A N 1
ATOM 834 C CA . TYR A 1 109 ? -16.594 18.277 8.235 1.00 97.12 109 TYR A CA 1
ATOM 835 C C . TYR A 1 109 ? -17.524 17.585 7.243 1.00 97.12 109 TYR A C 1
ATOM 837 O O . TYR A 1 109 ? -18.298 16.702 7.585 1.00 97.12 109 TYR A O 1
ATOM 845 N N . LYS A 1 110 ? -17.404 17.962 5.967 1.00 97.19 110 LYS A N 1
ATOM 846 C CA . LYS A 1 110 ? -18.054 17.260 4.858 1.00 97.19 110 LYS A CA 1
ATOM 847 C C . LYS A 1 110 ? -17.004 16.736 3.892 1.00 97.19 110 LYS A C 1
ATOM 849 O O . LYS A 1 110 ? -16.222 17.518 3.342 1.00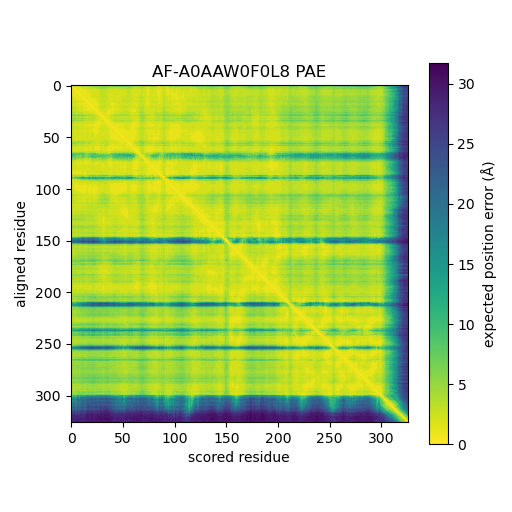 97.19 110 LYS A O 1
ATOM 854 N N . GLY A 1 111 ? -16.998 15.426 3.669 1.00 94.75 111 GLY A N 1
ATOM 855 C CA . GLY A 1 111 ? -16.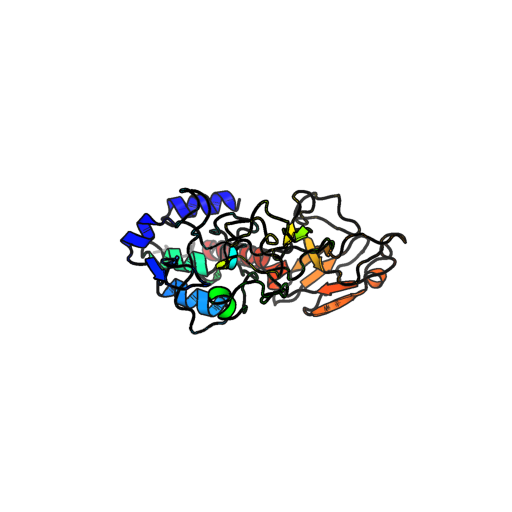007 14.752 2.848 1.00 94.75 111 GLY A CA 1
ATOM 856 C C . GLY A 1 111 ? -16.116 15.124 1.370 1.00 94.75 111 GLY A C 1
ATOM 857 O O . GLY A 1 111 ? -17.192 15.147 0.772 1.00 94.75 111 GLY A O 1
ATOM 858 N N . ASN A 1 112 ? -14.973 15.392 0.737 1.00 95.62 112 ASN A N 1
ATOM 859 C CA . ASN A 1 112 ? -14.884 15.520 -0.717 1.00 95.62 112 ASN A CA 1
ATOM 860 C C . ASN A 1 112 ? -14.143 14.318 -1.309 1.00 95.62 112 ASN A C 1
ATOM 862 O O . ASN A 1 112 ? -12.972 14.405 -1.681 1.00 95.62 112 ASN A O 1
ATOM 866 N N . TYR A 1 113 ? -14.856 13.200 -1.444 1.00 93.88 113 TYR A N 1
ATOM 867 C CA . TYR A 1 113 ? -14.313 11.940 -1.964 1.00 93.88 113 TYR A CA 1
ATOM 868 C C . TYR A 1 113 ? -13.745 12.036 -3.384 1.00 93.88 113 TYR A C 1
ATOM 870 O O . TYR A 1 113 ? -12.893 11.236 -3.754 1.00 93.88 113 TYR A O 1
ATOM 878 N N . SER A 1 114 ? -14.143 13.038 -4.181 1.00 89.81 114 SER A N 1
ATOM 879 C CA . SER A 1 114 ? -13.562 13.235 -5.520 1.00 89.81 114 SER A CA 1
ATOM 880 C C . SER A 1 114 ? -12.081 13.631 -5.492 1.00 89.81 114 SER A C 1
ATOM 882 O O . SER A 1 114 ? -11.405 13.531 -6.513 1.00 89.81 114 SER A O 1
ATOM 884 N N . MET A 1 115 ? -11.582 14.062 -4.330 1.00 89.75 115 MET A N 1
ATOM 885 C CA . MET A 1 115 ? -10.179 14.400 -4.096 1.00 89.75 115 MET A CA 1
ATOM 886 C C . MET A 1 115 ? -9.396 13.287 -3.392 1.00 89.75 115 MET A C 1
ATOM 888 O O . MET A 1 115 ? -8.181 13.427 -3.228 1.00 89.75 115 MET A O 1
ATOM 892 N N . ALA A 1 116 ? -10.066 12.200 -2.997 1.00 92.56 116 ALA A N 1
ATOM 893 C CA . ALA A 1 116 ? -9.429 11.071 -2.338 1.00 92.56 116 ALA A CA 1
ATOM 894 C C . ALA A 1 116 ? -8.308 10.501 -3.211 1.00 92.56 116 ALA A C 1
ATOM 896 O O . ALA A 1 116 ? -8.467 10.276 -4.415 1.00 92.56 116 ALA A O 1
ATOM 897 N N . GLU A 1 117 ? -7.158 10.254 -2.597 1.00 91.50 117 GLU A N 1
ATOM 898 C CA . GLU A 1 117 ? -6.060 9.589 -3.275 1.00 91.50 117 GLU A CA 1
ATOM 899 C C . GLU A 1 117 ? -6.326 8.077 -3.299 1.00 91.50 117 GLU A C 1
ATOM 901 O O . GLU A 1 117 ? -6.683 7.491 -2.272 1.00 91.50 117 GLU A O 1
ATOM 906 N N . PRO A 1 118 ? -6.178 7.409 -4.456 1.00 90.25 118 PRO A N 1
ATOM 907 C CA . PRO A 1 118 ? -6.429 5.982 -4.534 1.00 90.25 118 PRO A CA 1
ATOM 908 C C . PRO A 1 118 ? -5.311 5.228 -3.813 1.00 90.25 118 PRO A C 1
ATOM 910 O O . PRO A 1 118 ? -4.141 5.305 -4.191 1.00 90.25 118 PRO A O 1
ATOM 913 N N . MET A 1 119 ? -5.688 4.462 -2.794 1.00 92.19 119 MET A N 1
ATOM 914 C CA . MET A 1 119 ? -4.800 3.507 -2.148 1.00 92.19 119 MET A CA 1
ATOM 915 C C . MET A 1 119 ? -4.944 2.141 -2.818 1.00 92.19 119 MET A C 1
ATOM 917 O O . MET A 1 119 ? -6.058 1.666 -3.042 1.00 92.19 119 MET A O 1
ATOM 921 N N . MET A 1 120 ? -3.816 1.515 -3.157 1.00 92.12 120 MET A N 1
ATOM 922 C CA . MET A 1 120 ? -3.798 0.155 -3.712 1.00 92.12 120 MET A CA 1
ATOM 923 C C . MET A 1 120 ? -3.630 -0.909 -2.632 1.00 92.12 120 MET A C 1
ATOM 925 O O . MET A 1 120 ? -4.129 -2.018 -2.791 1.00 92.12 120 MET A O 1
ATOM 929 N N . TYR A 1 121 ? -2.953 -0.573 -1.534 1.00 94.81 121 TYR A N 1
ATOM 930 C CA . TYR A 1 121 ? -2.796 -1.462 -0.391 1.00 94.81 121 TYR A CA 1
ATOM 931 C C . TYR A 1 121 ? -4.167 -1.851 0.176 1.00 94.81 121 TYR A C 1
ATOM 933 O O . TYR A 1 121 ? -4.990 -0.982 0.462 1.00 94.81 121 TYR A O 1
ATOM 941 N N . GLY A 1 122 ? -4.435 -3.154 0.273 1.00 95.88 122 GLY A N 1
ATOM 942 C CA . GLY A 1 122 ? -5.723 -3.698 0.713 1.00 95.88 122 GLY A CA 1
ATOM 943 C C . GLY A 1 122 ? -6.863 -3.610 -0.308 1.00 95.88 122 GLY A C 1
ATOM 944 O O . GLY A 1 122 ? -7.927 -4.175 -0.064 1.00 95.88 122 GLY A O 1
ATOM 945 N N . ARG A 1 123 ? -6.677 -2.953 -1.462 1.00 95.31 123 ARG A N 1
ATOM 946 C CA . ARG A 1 123 ? -7.763 -2.774 -2.431 1.00 95.31 123 ARG A CA 1
ATOM 947 C C . ARG A 1 123 ? -8.229 -4.121 -2.984 1.00 95.31 123 ARG A C 1
ATOM 949 O O . ARG A 1 123 ? -7.423 -4.853 -3.555 1.00 95.31 123 ARG A O 1
ATOM 956 N N . ASN A 1 124 ? -9.528 -4.402 -2.891 1.00 96.19 124 ASN A N 1
ATOM 957 C CA . ASN A 1 124 ? -10.143 -5.669 -3.306 1.00 96.19 124 ASN A CA 1
ATOM 958 C C . ASN A 1 124 ? -9.506 -6.914 -2.654 1.00 96.19 124 ASN A C 1
ATOM 960 O O . ASN A 1 124 ? -9.531 -7.994 -3.241 1.00 96.19 124 ASN A O 1
ATOM 964 N N . ALA A 1 125 ? -8.909 -6.775 -1.466 1.00 96.62 125 ALA A N 1
ATOM 965 C CA . ALA A 1 125 ? -8.315 -7.900 -0.743 1.00 96.62 125 ALA A CA 1
ATOM 966 C C . ALA A 1 125 ? -9.365 -8.881 -0.184 1.00 96.62 125 ALA A C 1
ATOM 968 O O . ALA A 1 125 ? -9.020 -9.996 0.202 1.00 96.62 125 ALA A O 1
ATOM 969 N N . GLY A 1 126 ? -10.640 -8.486 -0.164 1.00 97.12 126 GLY A N 1
ATOM 970 C CA . GLY A 1 126 ? -11.746 -9.260 0.382 1.00 97.12 126 GLY A CA 1
ATOM 971 C C . GLY A 1 126 ? -11.809 -9.219 1.910 1.00 97.12 126 GLY A C 1
ATOM 972 O O . GLY A 1 126 ? -10.945 -8.662 2.588 1.00 97.12 126 GLY A O 1
ATOM 973 N N . CYS A 1 127 ? -12.855 -9.839 2.459 1.00 95.38 127 CYS A N 1
ATOM 974 C CA . CYS A 1 127 ? -13.141 -9.838 3.898 1.00 95.38 127 CYS A CA 1
ATOM 975 C C . CYS A 1 127 ? -12.030 -10.495 4.729 1.00 95.38 127 CYS A C 1
ATOM 977 O O . CYS A 1 127 ? -11.753 -10.072 5.852 1.00 95.38 127 CYS A O 1
ATOM 979 N N . GLY A 1 128 ? -11.342 -11.477 4.136 1.00 96.06 128 GLY A N 1
ATOM 980 C CA . GLY A 1 128 ? -10.236 -12.188 4.768 1.00 96.06 128 GLY A CA 1
ATOM 981 C C . GLY A 1 128 ? -9.124 -11.260 5.247 1.00 96.06 128 GLY A C 1
ATOM 982 O O . GLY A 1 128 ? -8.450 -11.577 6.225 1.00 96.06 128 GLY A O 1
ATOM 983 N N . LEU A 1 129 ? -8.932 -10.086 4.621 1.00 95.81 129 LEU A N 1
ATOM 984 C CA . LEU A 1 129 ? -7.915 -9.145 5.087 1.00 95.81 129 LEU A CA 1
ATOM 985 C C . LEU A 1 129 ? -8.160 -8.759 6.545 1.00 95.81 129 LEU A C 1
ATOM 987 O O . LEU A 1 129 ? -7.199 -8.635 7.297 1.00 95.81 129 LEU A O 1
ATOM 991 N N . VAL A 1 130 ? -9.413 -8.616 6.969 1.00 93.00 130 VAL A N 1
ATOM 992 C CA . VAL A 1 130 ? -9.756 -8.265 8.349 1.00 93.00 130 VAL A CA 1
ATOM 993 C C . VAL A 1 130 ? -9.915 -9.518 9.217 1.00 93.00 130 VAL A C 1
ATOM 995 O O . VAL A 1 130 ? -9.464 -9.527 10.358 1.00 93.00 130 VAL A O 1
ATOM 998 N N . THR A 1 131 ? -10.468 -10.617 8.706 1.00 92.50 131 THR A N 1
ATOM 999 C CA . THR A 1 131 ? -10.790 -11.783 9.552 1.00 92.50 131 THR A CA 1
ATOM 1000 C C . THR A 1 131 ? -9.655 -12.792 9.703 1.00 92.50 131 THR A C 1
ATOM 1002 O O . THR A 1 131 ? -9.557 -13.446 10.743 1.00 92.50 131 THR A O 1
ATOM 1005 N N . ASP A 1 132 ? -8.768 -12.897 8.714 1.00 95.50 132 ASP A N 1
ATOM 1006 C CA . ASP A 1 132 ? -7.833 -14.013 8.591 1.00 95.50 132 ASP A CA 1
ATOM 1007 C C . ASP A 1 132 ? -6.391 -13.603 8.911 1.00 95.50 132 ASP A C 1
ATOM 1009 O O . ASP A 1 132 ? -5.982 -12.436 8.837 1.00 95.50 132 ASP A O 1
ATOM 1013 N N . LYS A 1 133 ? -5.561 -14.592 9.252 1.00 96.75 133 LYS A N 1
ATOM 1014 C CA . LYS A 1 133 ? -4.113 -14.381 9.351 1.00 96.75 133 LYS A CA 1
ATOM 1015 C C . LYS A 1 133 ? -3.556 -13.967 7.985 1.00 96.75 133 LYS A C 1
ATOM 1017 O O . LYS A 1 133 ? -3.955 -14.481 6.948 1.00 96.75 133 LYS A O 1
ATOM 1022 N N . CYS A 1 134 ? -2.584 -13.058 7.991 1.00 97.38 134 CYS A N 1
ATOM 1023 C CA . CYS A 1 134 ? -1.919 -12.603 6.766 1.00 97.38 134 CYS A CA 1
ATOM 1024 C C . CYS A 1 134 ? -1.144 -13.717 6.050 1.00 97.38 134 CYS A C 1
ATOM 1026 O O . CYS A 1 134 ? -1.020 -13.708 4.825 1.00 97.38 134 CYS A O 1
ATOM 1028 N N . VAL A 1 135 ? -0.617 -14.669 6.819 1.00 97.12 135 VAL A N 1
ATOM 1029 C CA . VAL A 1 135 ? 0.168 -15.806 6.348 1.00 97.12 135 VAL A CA 1
ATOM 1030 C C . VAL A 1 135 ? -0.250 -17.037 7.157 1.00 97.12 135 VAL A C 1
ATOM 1032 O O . VAL A 1 135 ? -0.440 -16.954 8.371 1.00 97.12 135 VAL A O 1
ATOM 1035 N N . VAL A 1 136 ? -0.404 -18.173 6.479 1.00 96.06 136 VAL A N 1
ATOM 1036 C CA . VAL A 1 136 ? -0.729 -19.475 7.075 1.00 96.06 136 VAL A CA 1
ATOM 1037 C C . VAL A 1 136 ? 0.306 -20.476 6.586 1.00 96.06 136 VAL A C 1
ATOM 1039 O O . VAL A 1 136 ? 0.472 -20.637 5.380 1.00 96.06 136 VAL A O 1
ATOM 1042 N N . ASP A 1 137 ? 1.038 -21.098 7.510 1.00 93.69 137 ASP A N 1
ATOM 1043 C CA . ASP A 1 137 ? 2.085 -22.090 7.228 1.00 93.69 137 ASP A CA 1
ATOM 1044 C C . ASP A 1 137 ? 3.107 -21.641 6.166 1.00 93.69 137 ASP A C 1
ATOM 1046 O O . ASP A 1 137 ? 3.534 -22.407 5.301 1.00 93.69 137 ASP A O 1
ATOM 1050 N N . GLY A 1 138 ? 3.511 -20.367 6.210 1.00 93.62 138 GLY A N 1
ATOM 1051 C CA . GLY A 1 138 ? 4.426 -19.798 5.214 1.00 93.62 138 GLY A CA 1
ATOM 1052 C C . GLY A 1 138 ? 3.807 -19.601 3.820 1.00 93.62 138 GLY A C 1
ATOM 1053 O O . GLY A 1 138 ? 4.513 -19.540 2.809 1.00 93.62 138 GLY A O 1
ATOM 1054 N N . VAL A 1 139 ? 2.483 -19.491 3.738 1.00 94.88 139 VAL A N 1
ATOM 1055 C CA . VAL A 1 139 ? 1.758 -19.106 2.525 1.00 94.88 139 VAL A CA 1
ATOM 1056 C C . VAL A 1 139 ? 0.985 -17.824 2.802 1.00 94.88 139 VAL A C 1
ATOM 1058 O O . VAL A 1 139 ? 0.092 -17.785 3.650 1.00 94.88 139 VAL A O 1
ATOM 1061 N N . SER A 1 140 ? 1.341 -16.753 2.090 1.00 95.38 140 SER A N 1
ATOM 1062 C CA . SER A 1 140 ? 0.627 -15.479 2.193 1.00 95.38 140 SER A CA 1
ATOM 1063 C C . SER A 1 140 ? -0.781 -15.616 1.638 1.00 95.38 140 SER A C 1
ATOM 1065 O O . SER A 1 140 ? -0.961 -16.097 0.520 1.00 95.38 140 SER A O 1
ATOM 1067 N N . GLN A 1 141 ? -1.757 -15.161 2.419 1.00 96.44 141 GLN A N 1
ATOM 1068 C CA . GLN A 1 141 ? -3.154 -15.067 1.999 1.00 96.44 141 GLN A CA 1
ATOM 1069 C C . GLN A 1 141 ? -3.402 -13.792 1.176 1.00 96.44 141 GLN A C 1
ATOM 1071 O O . GLN A 1 141 ? -4.360 -13.723 0.413 1.00 96.44 141 GLN A O 1
ATOM 1076 N N . PHE A 1 142 ? -2.488 -12.813 1.259 1.00 96.50 142 PHE A N 1
ATOM 1077 C CA . PHE A 1 142 ? -2.533 -11.558 0.502 1.00 96.50 142 PHE A CA 1
ATOM 1078 C C . PHE A 1 142 ? -1.157 -11.281 -0.131 1.00 96.50 142 PHE A C 1
ATOM 1080 O O . PHE A 1 142 ? -0.406 -10.442 0.374 1.00 96.50 142 PHE A O 1
ATOM 1087 N N . PRO A 1 143 ? -0.776 -11.983 -1.220 1.00 92.25 143 PRO A N 1
ATOM 1088 C CA . PRO A 1 143 ? 0.584 -11.932 -1.779 1.00 92.25 143 PRO A CA 1
ATOM 1089 C C . PRO A 1 143 ? 1.055 -10.547 -2.243 1.00 92.25 143 PRO A C 1
ATOM 1091 O O . PRO A 1 143 ? 2.255 -10.294 -2.286 1.00 92.25 143 PRO A O 1
ATOM 1094 N N . GLU A 1 144 ? 0.123 -9.646 -2.563 1.00 90.38 144 GLU A N 1
ATOM 1095 C CA . GLU A 1 144 ? 0.414 -8.252 -2.933 1.00 90.38 144 GLU A CA 1
ATOM 1096 C C . GLU A 1 144 ? 0.770 -7.367 -1.718 1.00 90.38 144 GLU A C 1
ATOM 1098 O O . GLU A 1 144 ? 1.257 -6.249 -1.880 1.00 90.38 144 GLU A O 1
ATOM 1103 N N . MET A 1 145 ? 0.512 -7.847 -0.496 1.00 94.81 145 MET A N 1
ATOM 1104 C CA . MET A 1 145 ? 0.684 -7.101 0.759 1.00 94.81 145 MET A CA 1
ATOM 1105 C C . MET A 1 145 ? 1.735 -7.744 1.664 1.00 94.81 145 MET A C 1
ATOM 1107 O O . MET A 1 145 ? 2.607 -7.052 2.192 1.00 94.81 145 MET A O 1
ATOM 1111 N N . PHE A 1 146 ? 1.664 -9.068 1.824 1.00 95.88 146 PHE A N 1
ATOM 1112 C CA . PHE A 1 146 ? 2.488 -9.827 2.758 1.00 95.88 146 PHE A CA 1
ATOM 1113 C C . PHE A 1 146 ? 3.290 -10.914 2.053 1.00 95.88 146 PHE A C 1
ATOM 1115 O O . PHE A 1 146 ? 2.826 -11.558 1.108 1.00 95.88 146 PHE A O 1
ATOM 1122 N N . CYS A 1 147 ? 4.489 -11.178 2.555 1.00 93.00 147 CYS A N 1
ATOM 1123 C CA . CYS A 1 147 ? 5.357 -12.220 2.033 1.00 93.00 147 CYS A CA 1
ATOM 1124 C C . CYS A 1 147 ? 5.003 -13.581 2.640 1.00 93.00 147 CYS A C 1
ATOM 1126 O O . CYS A 1 147 ? 4.831 -13.703 3.845 1.00 93.00 147 CYS A O 1
ATOM 1128 N N . GLY A 1 148 ? 4.981 -14.639 1.829 1.00 86.00 148 GLY A N 1
ATOM 1129 C CA . GLY A 1 148 ? 4.758 -15.995 2.345 1.00 86.00 148 GLY A CA 1
ATOM 1130 C C . GLY A 1 148 ? 6.026 -16.691 2.843 1.00 86.00 148 GLY A C 1
ATOM 1131 O O . GLY A 1 148 ? 5.964 -17.519 3.729 1.00 86.00 148 GLY A O 1
ATOM 1132 N N . SER A 1 149 ? 7.205 -16.385 2.299 1.00 79.25 149 SER A N 1
ATOM 1133 C CA . SER A 1 149 ? 8.405 -17.195 2.563 1.00 79.25 149 SER A CA 1
ATOM 1134 C C . SER A 1 149 ? 9.180 -16.732 3.796 1.00 79.25 149 SER A C 1
ATOM 1136 O O . SER A 1 149 ? 9.437 -15.542 3.928 1.00 79.25 149 SER A O 1
ATOM 1138 N N . ALA A 1 150 ? 9.659 -17.682 4.611 1.00 64.94 150 ALA A N 1
ATOM 1139 C CA . ALA A 1 150 ? 10.541 -17.442 5.762 1.00 64.94 150 ALA A CA 1
ATOM 1140 C C . ALA A 1 150 ? 11.954 -16.943 5.391 1.00 64.94 150 ALA A C 1
ATOM 1142 O O . ALA A 1 150 ? 12.700 -16.484 6.250 1.00 64.94 150 ALA A O 1
ATOM 1143 N N . LYS A 1 151 ? 12.371 -17.072 4.120 1.00 63.78 151 LYS A N 1
ATOM 1144 C CA . LYS A 1 151 ? 13.709 -16.655 3.647 1.00 63.78 151 LYS A CA 1
ATOM 1145 C C . LYS A 1 151 ? 13.661 -15.952 2.282 1.00 63.78 151 LYS A C 1
ATOM 1147 O O . LYS A 1 151 ? 14.315 -16.400 1.333 1.00 63.78 151 LYS A O 1
ATOM 1152 N N . PRO A 1 152 ? 12.913 -14.851 2.131 1.00 67.44 152 PRO A N 1
ATOM 1153 C CA . PRO A 1 152 ? 12.812 -14.144 0.867 1.00 67.44 152 PRO A CA 1
ATOM 1154 C C . PRO A 1 152 ? 14.079 -13.299 0.672 1.00 67.44 152 PRO A C 1
ATOM 1156 O O . PRO A 1 152 ? 14.208 -12.189 1.172 1.00 67.44 152 PRO A O 1
ATOM 1159 N N . LYS A 1 153 ? 15.048 -13.835 -0.078 1.00 67.44 153 LYS A N 1
ATOM 1160 C CA . LYS A 1 153 ? 16.307 -13.133 -0.401 1.00 67.44 153 LYS A CA 1
ATOM 1161 C C . LYS A 1 153 ? 16.186 -12.135 -1.560 1.00 67.44 153 LYS A C 1
ATOM 1163 O O . LYS A 1 153 ? 17.194 -11.602 -2.014 1.00 67.44 153 LYS A O 1
ATOM 1168 N N . LYS A 1 154 ? 14.987 -11.943 -2.111 1.00 85.56 154 LYS A N 1
ATOM 1169 C CA . LYS A 1 154 ? 14.794 -11.149 -3.326 1.00 85.56 154 LYS A CA 1
ATOM 1170 C C . LYS A 1 154 ? 14.549 -9.689 -2.969 1.00 85.56 154 LYS A C 1
ATOM 1172 O O . LYS A 1 154 ? 13.674 -9.395 -2.162 1.00 85.56 154 LYS A O 1
ATOM 1177 N N . LEU A 1 155 ? 15.301 -8.803 -3.615 1.00 92.88 155 LEU A N 1
ATOM 1178 C CA . LEU A 1 155 ? 15.060 -7.367 -3.565 1.00 92.88 155 LEU A CA 1
ATOM 1179 C C . LEU A 1 155 ? 13.934 -7.024 -4.544 1.00 92.88 155 LEU A C 1
ATOM 1181 O O . LEU A 1 155 ? 14.147 -7.089 -5.751 1.00 92.88 155 LEU A O 1
ATOM 1185 N N . VAL A 1 156 ? 12.744 -6.720 -4.043 1.00 94.88 156 VAL A N 1
ATOM 1186 C CA . VAL A 1 156 ? 11.504 -6.549 -4.825 1.00 94.88 156 VAL A CA 1
ATOM 1187 C C . VAL A 1 156 ? 10.888 -5.177 -4.573 1.00 94.88 156 VAL A C 1
ATOM 1189 O O . VAL A 1 156 ? 11.293 -4.475 -3.649 1.00 94.88 156 VAL A O 1
ATOM 1192 N N . CYS A 1 157 ? 9.928 -4.760 -5.395 1.00 95.62 157 CYS A N 1
ATOM 1193 C CA . CYS A 1 157 ? 9.217 -3.511 -5.149 1.00 95.62 157 CYS A CA 1
ATOM 1194 C C . CYS A 1 157 ? 8.365 -3.602 -3.877 1.00 95.62 157 CYS A C 1
ATOM 1196 O O . CYS A 1 157 ? 7.704 -4.611 -3.637 1.00 95.62 157 CYS A O 1
ATOM 1198 N N . ALA A 1 158 ? 8.359 -2.534 -3.080 1.00 94.19 158 ALA A N 1
ATOM 1199 C CA . ALA A 1 158 ? 7.367 -2.369 -2.021 1.00 94.19 158 ALA A CA 1
ATOM 1200 C C . ALA A 1 158 ? 5.970 -2.097 -2.619 1.00 94.19 158 ALA A C 1
ATOM 1202 O O . ALA A 1 158 ? 5.858 -1.636 -3.760 1.00 94.19 158 ALA A O 1
ATOM 1203 N N . SER A 1 159 ? 4.909 -2.352 -1.841 1.00 92.94 159 SER A N 1
ATOM 1204 C CA . SER A 1 159 ? 3.502 -2.199 -2.267 1.00 92.94 159 SER A CA 1
ATOM 1205 C C . SER A 1 159 ? 3.167 -0.798 -2.795 1.00 92.94 159 SER A C 1
ATOM 1207 O O . SER A 1 159 ? 2.374 -0.645 -3.723 1.00 92.94 159 SER A O 1
ATOM 1209 N N . ASP A 1 160 ? 3.815 0.223 -2.233 1.00 91.38 160 ASP A N 1
ATOM 1210 C CA . ASP A 1 160 ? 3.660 1.636 -2.589 1.00 91.38 160 ASP A CA 1
ATOM 1211 C C . ASP A 1 160 ? 4.374 2.027 -3.897 1.00 91.38 160 ASP A C 1
ATOM 1213 O O . ASP A 1 160 ? 4.211 3.141 -4.406 1.00 91.38 160 ASP A O 1
ATOM 1217 N N . ARG A 1 161 ? 5.181 1.112 -4.452 1.00 94.38 161 ARG A N 1
ATOM 1218 C CA . ARG A 1 161 ? 6.022 1.303 -5.640 1.00 94.38 161 ARG A CA 1
ATOM 1219 C C . ARG A 1 161 ? 6.972 2.497 -5.534 1.00 94.38 161 ARG A C 1
ATOM 1221 O O . ARG A 1 161 ? 7.399 3.034 -6.561 1.00 94.38 161 ARG A O 1
ATOM 1228 N N . LEU A 1 162 ? 7.330 2.923 -4.326 1.00 92.44 162 LEU A N 1
ATOM 1229 C CA . LEU A 1 162 ? 8.252 4.033 -4.098 1.00 92.44 162 LEU A CA 1
ATOM 1230 C C . LEU A 1 162 ? 9.706 3.586 -4.018 1.00 92.44 162 LEU A C 1
ATOM 1232 O O . LEU A 1 162 ? 10.584 4.418 -4.226 1.00 92.44 162 LEU A O 1
ATOM 1236 N N . GLY A 1 163 ? 9.983 2.306 -3.784 1.00 93.75 163 GLY A N 1
ATOM 1237 C CA . GLY A 1 163 ? 11.347 1.797 -3.698 1.00 93.75 163 GLY A CA 1
ATOM 1238 C C . GLY A 1 163 ? 11.438 0.282 -3.794 1.00 93.75 163 GLY A C 1
ATOM 1239 O O . GLY A 1 163 ? 10.435 -0.417 -3.958 1.00 93.75 163 GLY A O 1
ATOM 1240 N N . VAL A 1 164 ? 12.674 -0.201 -3.699 1.00 94.81 164 VAL A N 1
ATOM 1241 C CA . VAL A 1 164 ? 13.009 -1.625 -3.662 1.00 94.81 164 VAL A CA 1
ATOM 1242 C C . VAL A 1 164 ? 13.376 -1.992 -2.230 1.00 94.81 164 VAL A C 1
ATOM 1244 O O . VAL A 1 164 ? 14.167 -1.316 -1.576 1.00 94.81 164 VAL A O 1
ATOM 1247 N N . GLY A 1 165 ? 12.812 -3.085 -1.751 1.00 94.12 165 GLY A N 1
ATOM 1248 C CA . GLY A 1 165 ? 12.992 -3.580 -0.401 1.00 94.12 165 GLY A CA 1
ATOM 1249 C C . GLY A 1 165 ? 13.242 -5.070 -0.366 1.00 94.12 165 GLY A C 1
ATOM 1250 O O . GLY A 1 165 ? 13.257 -5.750 -1.393 1.00 94.12 165 GLY A O 1
ATOM 1251 N N . ASN A 1 166 ? 13.403 -5.589 0.836 1.00 93.00 166 ASN A N 1
ATOM 1252 C CA . ASN A 1 166 ? 13.296 -7.009 1.121 1.00 93.00 166 ASN A CA 1
ATOM 1253 C C . ASN A 1 166 ? 12.082 -7.242 2.015 1.00 93.00 166 ASN A C 1
ATOM 1255 O O . ASN A 1 166 ? 11.507 -6.308 2.573 1.00 93.00 166 ASN A O 1
ATOM 1259 N N . CYS A 1 167 ? 11.685 -8.502 2.148 1.00 93.62 167 CYS A N 1
ATOM 1260 C CA . CYS A 1 167 ? 10.694 -8.790 3.161 1.00 93.62 167 CYS A CA 1
ATOM 1261 C C . CYS A 1 167 ? 11.291 -8.630 4.556 1.00 93.62 167 CYS A C 1
ATOM 1263 O O . CYS A 1 167 ? 12.349 -9.202 4.841 1.00 93.62 167 CYS A O 1
ATOM 1265 N N . ARG A 1 168 ? 10.568 -7.924 5.416 1.00 92.56 168 ARG A N 1
ATOM 1266 C CA . ARG A 1 168 ? 10.830 -7.823 6.842 1.00 92.56 168 ARG A CA 1
ATOM 1267 C C . ARG A 1 168 ? 10.360 -9.108 7.522 1.00 92.56 168 ARG A C 1
ATOM 1269 O O . ARG A 1 168 ? 9.175 -9.303 7.778 1.00 92.56 168 ARG A O 1
ATOM 1276 N N . ILE A 1 169 ? 11.291 -10.039 7.693 1.00 92.50 169 ILE A N 1
ATOM 1277 C CA . ILE A 1 169 ? 11.073 -11.325 8.352 1.00 92.50 169 ILE A CA 1
ATOM 1278 C C . ILE A 1 169 ? 12.367 -11.782 9.013 1.00 92.50 169 ILE A C 1
ATOM 1280 O O . ILE A 1 169 ? 13.448 -11.660 8.430 1.00 92.50 169 ILE A O 1
ATOM 1284 N N . GLY A 1 170 ? 12.260 -12.321 10.220 1.00 90.56 170 GLY A N 1
ATOM 1285 C CA . GLY A 1 170 ? 13.402 -12.757 11.007 1.00 90.56 170 GLY A CA 1
ATOM 1286 C C . GLY A 1 170 ? 13.024 -13.797 12.051 1.00 90.56 170 GLY A C 1
ATOM 1287 O O . GLY A 1 170 ? 11.876 -14.237 12.129 1.00 90.56 170 GLY A O 1
ATOM 1288 N N . ASN A 1 171 ? 14.028 -14.191 12.833 1.00 93.75 171 ASN A N 1
ATOM 1289 C CA . ASN A 1 171 ? 13.839 -15.019 14.016 1.00 93.75 171 ASN A CA 1
ATOM 1290 C C . ASN A 1 171 ? 13.745 -14.108 15.238 1.00 93.75 171 ASN A C 1
ATOM 1292 O O . ASN A 1 171 ? 14.571 -13.210 15.400 1.00 93.75 171 ASN A O 1
ATOM 1296 N N . HIS A 1 172 ? 12.775 -14.385 16.094 1.00 94.88 172 HIS A N 1
ATOM 1297 C CA . HIS A 1 172 ? 12.612 -13.778 17.406 1.00 94.88 172 HIS A CA 1
ATOM 1298 C C . HIS A 1 172 ? 13.347 -14.610 18.458 1.00 94.88 172 HIS A C 1
ATOM 1300 O O . HIS A 1 172 ? 13.446 -15.831 18.335 1.00 94.88 172 HIS A O 1
ATOM 1306 N N . ASP A 1 173 ? 13.817 -13.967 19.527 1.00 96.19 173 ASP A N 1
ATOM 1307 C CA . ASP A 1 173 ? 14.523 -14.648 20.629 1.00 96.19 173 ASP A CA 1
ATOM 1308 C C . ASP A 1 173 ? 13.626 -15.6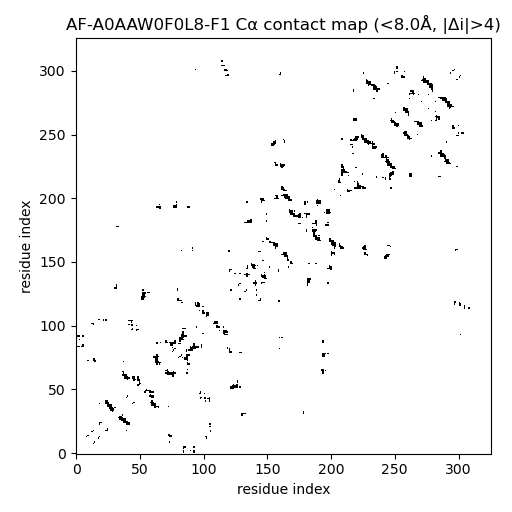37 21.398 1.00 96.19 173 ASP A C 1
ATOM 1310 O O . ASP A 1 173 ? 14.104 -16.510 22.123 1.00 96.19 173 ASP A O 1
ATOM 1314 N N . SER A 1 174 ? 12.309 -15.500 21.246 1.00 96.62 174 SER A N 1
ATOM 1315 C CA . SER A 1 174 ? 11.293 -16.343 21.871 1.00 96.62 174 SER A CA 1
ATOM 1316 C C . SER A 1 174 ? 10.118 -16.567 20.915 1.00 96.62 174 SER A C 1
ATOM 1318 O O . SER A 1 174 ? 9.935 -15.778 19.984 1.00 96.62 174 SER A O 1
ATOM 1320 N N . PRO A 1 175 ? 9.318 -17.633 21.109 1.00 97.62 175 PRO A N 1
ATOM 1321 C CA . PRO A 1 175 ? 8.139 -17.875 20.288 1.00 97.62 175 PRO A CA 1
ATOM 1322 C C . PRO A 1 175 ? 7.172 -16.688 20.304 1.00 97.62 175 PRO A C 1
ATOM 1324 O O . PRO A 1 175 ? 6.810 -16.189 21.372 1.00 97.62 175 PRO A O 1
ATOM 1327 N N . LEU A 1 176 ? 6.700 -16.282 19.126 1.00 97.00 176 LEU A N 1
ATOM 1328 C CA . LEU A 1 176 ? 5.641 -15.286 18.997 1.00 97.00 176 LEU A CA 1
ATOM 1329 C C . LEU A 1 176 ? 4.344 -15.802 19.645 1.00 97.00 176 LEU A C 1
ATOM 1331 O O . LEU A 1 176 ? 4.104 -17.013 19.666 1.00 97.00 176 LEU A O 1
ATOM 1335 N N . PRO A 1 177 ? 3.456 -14.921 20.139 1.00 96.06 177 PRO A N 1
ATOM 1336 C CA . PRO A 1 177 ? 2.128 -15.321 20.602 1.00 96.06 177 PRO A CA 1
ATOM 1337 C C . PRO A 1 177 ? 1.366 -16.127 19.529 1.00 96.06 177 PRO A C 1
ATOM 1339 O O . PRO A 1 177 ? 1.462 -15.776 18.354 1.00 96.06 177 PRO A O 1
ATOM 1342 N N . PRO A 1 178 ? 0.542 -17.140 19.876 1.00 95.88 178 PRO A N 1
ATOM 1343 C CA . PRO A 1 178 ? -0.112 -18.027 18.895 1.00 95.88 178 PRO A CA 1
ATOM 1344 C C . PRO A 1 178 ? -0.892 -17.322 17.770 1.00 95.88 178 PRO A C 1
ATOM 1346 O O . PRO A 1 178 ? -0.938 -17.787 16.628 1.00 95.88 178 PRO A O 1
ATOM 1349 N N . ARG A 1 179 ? -1.481 -16.160 18.068 1.00 95.19 179 ARG A N 1
ATOM 1350 C CA . ARG A 1 179 ? -2.173 -15.300 17.091 1.00 95.19 179 ARG A CA 1
ATOM 1351 C C . ARG A 1 179 ? -1.246 -14.689 16.029 1.00 95.19 179 ARG A C 1
ATOM 1353 O O . ARG A 1 179 ? -1.689 -14.475 14.909 1.00 95.19 179 ARG A O 1
ATOM 1360 N N . PHE A 1 180 ? 0.032 -14.498 16.348 1.00 96.75 180 PHE A N 1
ATOM 1361 C CA . PHE A 1 180 ? 1.068 -13.948 15.466 1.00 96.75 180 PHE A CA 1
ATOM 1362 C C . PHE A 1 180 ? 2.034 -15.017 14.927 1.00 96.75 180 PHE A C 1
ATOM 1364 O O . PHE A 1 180 ? 2.992 -14.702 14.230 1.00 96.75 180 PHE A O 1
ATOM 1371 N N . GLN A 1 181 ? 1.792 -16.296 15.226 1.00 96.88 181 GLN A N 1
ATOM 1372 C CA . GLN A 1 181 ? 2.526 -17.400 14.609 1.00 96.88 181 GLN A CA 1
ATOM 1373 C C . GLN A 1 181 ? 1.969 -17.656 13.204 1.00 96.88 181 GLN A C 1
ATOM 1375 O O . GLN A 1 181 ? 0.812 -18.066 13.047 1.00 96.88 181 GLN A O 1
ATOM 1380 N N . TYR A 1 182 ? 2.796 -17.390 12.197 1.00 96.69 182 TYR A N 1
ATOM 1381 C CA . TYR A 1 182 ? 2.449 -17.470 10.772 1.00 96.69 182 TYR A CA 1
ATOM 1382 C C . TYR A 1 182 ? 3.194 -18.572 10.009 1.00 96.69 182 TYR A C 1
ATOM 1384 O O . TYR A 1 182 ? 2.858 -18.904 8.871 1.00 96.69 182 TYR A O 1
ATOM 1392 N N . PHE A 1 183 ? 4.227 -19.124 10.634 1.00 96.00 183 PHE A N 1
ATOM 1393 C CA . PHE A 1 183 ? 5.137 -20.108 10.071 1.00 96.00 183 PHE A CA 1
ATOM 1394 C C . PHE A 1 183 ? 5.153 -21.351 10.957 1.00 96.00 183 PHE A C 1
ATOM 1396 O O . PHE A 1 183 ? 4.765 -21.297 12.122 1.00 96.00 183 PHE A O 1
ATOM 1403 N N . SER A 1 184 ? 5.646 -22.465 10.413 1.00 94.62 184 SER A N 1
ATOM 1404 C CA . SER A 1 184 ? 5.793 -23.717 11.167 1.00 94.62 184 SER A CA 1
ATOM 1405 C C . SER A 1 184 ? 6.712 -23.577 12.384 1.00 94.62 184 SER A C 1
ATOM 1407 O O . SER A 1 184 ? 6.556 -24.291 13.368 1.00 94.62 184 SER A O 1
ATOM 1409 N N . ASP A 1 185 ? 7.695 -22.679 12.300 1.00 95.25 185 ASP A N 1
ATOM 1410 C CA . ASP A 1 185 ? 8.539 -22.293 13.423 1.00 95.25 185 ASP A CA 1
ATOM 1411 C C . ASP A 1 185 ? 7.912 -21.087 14.131 1.00 95.25 185 ASP A C 1
ATOM 1413 O O . ASP A 1 185 ? 7.779 -20.011 13.546 1.00 95.25 185 ASP A O 1
ATOM 1417 N N . ALA A 1 186 ? 7.543 -21.270 15.399 1.00 96.62 186 ALA A N 1
ATOM 1418 C CA . ALA A 1 186 ? 6.886 -20.251 16.208 1.00 96.62 186 ALA A CA 1
ATOM 1419 C C . ALA A 1 186 ? 7.766 -19.019 16.492 1.00 96.62 186 ALA A C 1
ATOM 1421 O O . ALA A 1 186 ? 7.244 -17.998 16.934 1.00 96.62 186 ALA A O 1
ATOM 1422 N N . THR A 1 187 ? 9.079 -19.100 16.264 1.00 96.56 187 THR A N 1
ATOM 1423 C CA . THR A 1 187 ? 10.008 -17.968 16.409 1.00 96.56 187 THR A CA 1
ATOM 1424 C C . THR A 1 187 ? 10.153 -17.149 15.128 1.00 96.56 187 THR A C 1
ATOM 1426 O O . THR A 1 187 ? 10.782 -16.097 15.151 1.00 96.56 187 THR A O 1
ATOM 1429 N N . VAL A 1 188 ? 9.575 -17.589 14.007 1.00 96.06 188 VAL A N 1
ATOM 1430 C CA . VAL A 1 188 ? 9.689 -16.900 12.717 1.00 96.06 188 VAL A CA 1
ATOM 1431 C C . VAL A 1 188 ? 8.477 -16.002 12.484 1.00 96.06 188 VAL A C 1
ATOM 1433 O O . VAL A 1 188 ? 7.332 -16.446 12.555 1.00 96.06 188 VAL A O 1
ATOM 1436 N N . GLY A 1 189 ? 8.729 -14.745 12.122 1.00 95.44 189 GLY A N 1
ATOM 1437 C CA . GLY A 1 189 ? 7.696 -13.788 11.730 1.00 95.44 189 GLY A CA 1
ATOM 1438 C C . GLY A 1 189 ? 8.285 -12.459 11.269 1.00 95.44 189 GLY A C 1
ATOM 1439 O O . GLY A 1 189 ? 9.506 -12.288 11.238 1.00 95.44 189 GLY A O 1
ATOM 1440 N N . GLY A 1 190 ? 7.424 -11.510 10.903 1.00 95.31 190 GLY A N 1
ATOM 1441 C CA . GLY A 1 190 ? 7.839 -10.111 10.793 1.00 95.31 190 GLY A CA 1
ATOM 1442 C C . GLY A 1 190 ? 8.293 -9.571 12.149 1.00 95.31 190 GLY A C 1
ATOM 1443 O O . GLY A 1 190 ? 8.113 -10.223 13.170 1.00 95.31 190 GLY A O 1
ATOM 1444 N N . ASP A 1 191 ? 8.890 -8.391 12.164 1.00 92.44 191 ASP A N 1
ATOM 1445 C CA . ASP A 1 191 ? 9.438 -7.697 13.342 1.00 92.44 191 ASP A CA 1
ATOM 1446 C C . ASP A 1 191 ? 8.804 -6.306 13.545 1.00 92.44 191 ASP A C 1
ATOM 1448 O O . ASP A 1 191 ? 9.272 -5.514 14.358 1.00 92.44 191 ASP A O 1
ATOM 1452 N N . ASP A 1 192 ? 7.737 -6.009 12.800 1.00 93.88 192 ASP A N 1
ATOM 1453 C CA . ASP A 1 192 ? 6.894 -4.824 12.961 1.00 93.88 192 ASP A CA 1
ATOM 1454 C C . ASP A 1 192 ? 5.610 -5.217 13.710 1.00 93.88 192 ASP A C 1
ATOM 1456 O O . ASP A 1 192 ? 4.776 -5.973 13.198 1.00 93.88 192 ASP A O 1
ATOM 1460 N N . GLU A 1 193 ? 5.461 -4.727 14.939 1.00 94.50 193 GLU A N 1
ATOM 1461 C CA . GLU A 1 193 ? 4.307 -5.028 15.785 1.00 94.50 193 GLU A CA 1
ATOM 1462 C C . GLU A 1 193 ? 3.010 -4.363 15.300 1.00 94.50 193 GLU A C 1
ATOM 1464 O O . GLU A 1 193 ? 1.945 -4.968 15.408 1.00 94.50 193 GLU A O 1
ATOM 1469 N N . GLU A 1 194 ? 3.079 -3.182 14.676 1.00 95.19 194 GLU A N 1
ATOM 1470 C CA . GLU A 1 194 ? 1.914 -2.486 14.099 1.00 95.19 194 GLU A CA 1
ATOM 1471 C C . GLU A 1 194 ? 1.347 -3.261 12.892 1.00 95.19 194 GLU A C 1
ATOM 1473 O O . GLU A 1 194 ? 0.164 -3.193 12.543 1.00 95.19 194 GLU A O 1
ATOM 1478 N N . MET A 1 195 ? 2.183 -4.099 12.276 1.00 96.38 195 MET A N 1
ATOM 1479 C CA . MET A 1 195 ? 1.779 -5.040 11.234 1.00 96.38 195 MET A CA 1
ATOM 1480 C C . MET A 1 195 ? 1.218 -6.355 11.795 1.00 96.38 195 MET A C 1
ATOM 1482 O O . MET A 1 195 ? 1.006 -7.290 11.026 1.00 96.38 195 MET A O 1
ATOM 1486 N N . ASP A 1 196 ? 0.981 -6.465 13.108 1.00 96.94 196 ASP A N 1
ATOM 1487 C CA . ASP A 1 196 ? 0.714 -7.726 13.818 1.00 96.94 196 ASP A CA 1
ATOM 1488 C C . ASP A 1 196 ? 1.793 -8.789 13.510 1.00 96.94 196 ASP A C 1
ATOM 1490 O O . ASP A 1 196 ? 1.487 -9.973 13.383 1.00 96.94 196 ASP A O 1
ATOM 1494 N N . TYR A 1 197 ? 3.056 -8.388 13.323 1.00 96.81 197 TYR A N 1
ATOM 1495 C CA . TYR A 1 197 ? 4.168 -9.248 12.883 1.00 96.81 197 TYR A CA 1
ATOM 1496 C C . TYR A 1 197 ? 3.971 -9.902 11.501 1.00 96.81 197 TYR A C 1
ATOM 1498 O O . TYR A 1 197 ? 4.665 -10.864 11.154 1.00 96.81 197 TYR A O 1
ATOM 1506 N N . CYS A 1 198 ? 3.035 -9.407 10.686 1.00 97.12 198 CYS A N 1
ATOM 1507 C CA . CYS A 1 198 ? 2.886 -9.849 9.306 1.00 97.12 198 CYS A CA 1
ATOM 1508 C C . CYS A 1 198 ? 4.101 -9.407 8.478 1.00 97.12 198 CYS A C 1
ATOM 1510 O O . CYS A 1 198 ? 4.398 -8.212 8.413 1.00 97.12 198 CYS A O 1
ATOM 1512 N N . PRO A 1 199 ? 4.799 -10.334 7.806 1.00 96.25 199 PRO A N 1
ATOM 1513 C CA . PRO A 1 199 ? 5.970 -9.991 7.012 1.00 96.25 199 PRO A CA 1
ATOM 1514 C C . PRO A 1 199 ? 5.552 -9.228 5.748 1.00 96.25 199 PRO A C 1
ATOM 1516 O O . PRO A 1 199 ? 4.731 -9.708 4.968 1.00 96.25 199 PRO A O 1
ATOM 1519 N N . TYR A 1 200 ? 6.130 -8.051 5.517 1.00 95.12 200 TYR A N 1
ATOM 1520 C CA . TYR A 1 200 ? 5.860 -7.194 4.355 1.00 95.12 200 TYR A CA 1
ATOM 1521 C C . TYR A 1 200 ? 7.167 -6.732 3.713 1.00 95.12 200 TYR A C 1
ATOM 1523 O O . TYR A 1 200 ? 8.235 -6.826 4.315 1.00 95.12 200 TYR A O 1
ATOM 1531 N N . VAL A 1 201 ? 7.106 -6.223 2.482 1.00 94.94 201 VAL A N 1
ATOM 1532 C CA . VAL A 1 201 ? 8.291 -5.648 1.830 1.00 94.94 201 VAL A CA 1
ATOM 1533 C C . VAL A 1 201 ? 8.553 -4.246 2.373 1.00 94.94 201 VAL A C 1
ATOM 1535 O O . VAL A 1 201 ? 7.793 -3.319 2.087 1.00 94.94 201 VAL A O 1
ATOM 1538 N N . GLU A 1 202 ? 9.650 -4.081 3.107 1.00 92.94 202 GLU A N 1
ATOM 1539 C CA . GLU A 1 202 ? 10.107 -2.780 3.584 1.00 92.94 202 GLU A CA 1
ATOM 1540 C C . GLU A 1 202 ? 11.122 -2.186 2.597 1.00 92.94 202 GLU A C 1
ATOM 1542 O O . GLU A 1 202 ? 12.190 -2.770 2.386 1.00 92.94 202 GLU A O 1
ATOM 1547 N N . PRO A 1 203 ? 10.818 -1.046 1.948 1.00 91.75 203 PRO A N 1
ATOM 1548 C CA . PRO A 1 203 ? 11.758 -0.416 1.034 1.00 91.75 203 PRO A CA 1
ATOM 1549 C C . PRO A 1 203 ? 12.956 0.153 1.799 1.00 91.75 203 PRO A C 1
ATOM 1551 O O . PRO A 1 203 ? 12.802 0.829 2.815 1.00 91.75 203 PRO A O 1
ATOM 1554 N N . PHE A 1 204 ? 14.164 -0.033 1.268 1.00 91.25 204 PHE A N 1
ATOM 1555 C CA . PHE A 1 204 ? 15.345 0.588 1.867 1.00 91.25 204 PHE A CA 1
ATOM 1556 C C . PHE A 1 204 ? 15.348 2.102 1.632 1.00 91.25 204 PHE A C 1
ATOM 1558 O O . PHE A 1 204 ? 15.040 2.577 0.534 1.00 91.25 204 PHE A O 1
ATOM 1565 N N . SER A 1 205 ? 15.809 2.866 2.623 1.00 88.44 205 SER A N 1
ATOM 1566 C CA . SER A 1 205 ? 15.812 4.339 2.601 1.00 88.44 205 SER A CA 1
ATOM 1567 C C . SER A 1 205 ? 16.549 4.957 1.401 1.00 88.44 205 SER A C 1
ATOM 1569 O O . SER A 1 205 ? 16.165 6.018 0.909 1.00 88.44 205 SER A O 1
ATOM 1571 N N . ASN A 1 206 ? 17.574 4.283 0.872 1.00 90.00 206 ASN A N 1
ATOM 1572 C CA . ASN A 1 206 ? 18.392 4.738 -0.258 1.00 90.00 206 ASN A CA 1
ATOM 1573 C C . ASN A 1 206 ? 17.915 4.238 -1.640 1.00 90.00 206 ASN A C 1
ATOM 1575 O O . ASN A 1 206 ? 18.594 4.467 -2.646 1.00 90.00 206 ASN A O 1
ATOM 1579 N N . THR A 1 207 ? 16.757 3.575 -1.711 1.00 93.06 207 THR A N 1
ATOM 1580 C CA . THR A 1 207 ? 16.201 3.000 -2.954 1.00 93.06 207 THR A CA 1
ATOM 1581 C C . THR A 1 207 ? 15.010 3.772 -3.512 1.00 93.06 207 THR A C 1
ATOM 1583 O O . THR A 1 207 ? 14.432 3.368 -4.520 1.00 93.06 207 THR A O 1
ATOM 1586 N N . ASN A 1 208 ? 14.655 4.891 -2.880 1.00 92.19 208 ASN A N 1
ATOM 1587 C CA . ASN A 1 208 ? 13.495 5.687 -3.247 1.00 92.19 208 ASN A CA 1
ATOM 1588 C C . ASN A 1 208 ? 13.578 6.155 -4.715 1.00 92.19 208 ASN A C 1
ATOM 1590 O O . ASN A 1 208 ? 14.465 6.919 -5.096 1.00 92.19 208 ASN A O 1
ATOM 1594 N N . CYS A 1 209 ? 12.629 5.705 -5.534 1.00 94.38 209 CYS A N 1
ATOM 1595 C CA . CYS A 1 209 ? 12.516 6.023 -6.951 1.00 94.38 209 CYS A CA 1
ATOM 1596 C C . CYS A 1 209 ? 12.177 7.498 -7.197 1.00 94.38 209 CYS A C 1
ATOM 1598 O O . CYS A 1 209 ? 12.588 8.066 -8.210 1.00 94.38 209 CYS A O 1
ATOM 1600 N N . SER A 1 210 ? 11.428 8.120 -6.282 1.00 90.12 210 SER A N 1
ATOM 1601 C CA . SER A 1 210 ? 10.945 9.498 -6.417 1.00 90.12 210 SER A CA 1
ATOM 1602 C C . SER A 1 210 ? 12.009 10.564 -6.131 1.00 90.12 210 SER A C 1
ATOM 1604 O O . SER A 1 210 ? 11.841 11.725 -6.510 1.00 90.12 210 SER A O 1
ATOM 1606 N N . SER A 1 211 ? 13.118 10.172 -5.501 1.00 83.69 211 SER A N 1
ATOM 1607 C CA . SER A 1 211 ? 14.224 11.046 -5.109 1.00 83.69 211 SER A CA 1
ATOM 1608 C C . SER A 1 211 ? 15.560 10.551 -5.678 1.00 83.69 211 SER A C 1
ATOM 1610 O O . SER A 1 211 ? 15.594 9.658 -6.517 1.00 83.69 211 SER A O 1
ATOM 1612 N N . ASN A 1 212 ? 16.680 11.146 -5.261 1.00 69.12 212 ASN A N 1
ATOM 1613 C CA . ASN A 1 212 ? 18.021 10.809 -5.750 1.00 69.12 212 ASN A CA 1
ATOM 1614 C C . ASN A 1 212 ? 18.574 9.490 -5.168 1.00 69.12 212 ASN A C 1
ATOM 1616 O O . ASN A 1 212 ? 19.749 9.434 -4.798 1.00 69.12 212 ASN A O 1
ATOM 1620 N N . GLY A 1 213 ? 17.774 8.419 -5.114 1.00 66.44 213 GLY A N 1
ATOM 1621 C CA . GLY A 1 213 ? 18.348 7.078 -5.024 1.00 66.44 213 GLY A CA 1
ATOM 1622 C C . GLY A 1 213 ? 19.349 6.900 -6.172 1.00 66.44 213 GLY A C 1
ATOM 1623 O O . GLY A 1 213 ? 19.131 7.404 -7.270 1.00 66.44 213 GLY A O 1
ATOM 1624 N N . ARG A 1 214 ? 20.506 6.284 -5.930 1.00 75.56 214 ARG A N 1
ATOM 1625 C CA . ARG A 1 214 ? 21.505 6.022 -6.993 1.00 75.56 214 ARG A CA 1
ATOM 1626 C C . ARG A 1 214 ? 22.114 4.625 -6.920 1.00 75.56 214 ARG A C 1
ATOM 1628 O O . ARG A 1 214 ? 23.055 4.336 -7.649 1.00 75.56 214 ARG A O 1
ATOM 1635 N N . ILE A 1 215 ? 21.588 3.778 -6.038 1.00 87.88 215 ILE A N 1
ATOM 1636 C CA . ILE A 1 215 ? 22.159 2.461 -5.743 1.00 87.88 215 ILE A CA 1
ATOM 1637 C C . ILE A 1 215 ? 21.535 1.329 -6.570 1.00 87.88 215 ILE A C 1
ATOM 1639 O O . ILE A 1 215 ? 22.125 0.259 -6.687 1.00 87.88 215 ILE A O 1
ATOM 1643 N N . LEU A 1 216 ? 20.343 1.537 -7.141 1.00 92.50 216 LEU A N 1
ATOM 1644 C CA . LEU A 1 216 ? 19.652 0.486 -7.884 1.00 92.50 216 LEU A CA 1
ATOM 1645 C C . LEU A 1 216 ? 20.178 0.401 -9.320 1.00 92.50 216 LEU A C 1
ATOM 1647 O O . LEU A 1 216 ? 20.251 1.403 -10.040 1.00 92.50 216 LEU A O 1
ATOM 1651 N N . ASN A 1 217 ? 20.490 -0.817 -9.758 1.00 93.69 217 ASN A N 1
ATOM 1652 C CA . ASN A 1 217 ? 20.921 -1.072 -11.128 1.00 93.69 217 ASN A CA 1
ATOM 1653 C C . ASN A 1 217 ? 19.723 -0.897 -12.066 1.00 93.69 217 ASN A C 1
ATOM 1655 O O . ASN A 1 217 ? 18.569 -1.056 -11.665 1.00 93.69 217 ASN A O 1
ATOM 1659 N N . GLY A 1 218 ? 19.972 -0.512 -13.315 1.00 94.06 218 GLY A N 1
ATOM 1660 C CA . GLY A 1 218 ? 18.922 -0.333 -14.321 1.00 94.06 218 GLY A CA 1
ATOM 1661 C C . GLY A 1 218 ? 17.895 0.767 -14.015 1.00 94.06 218 GLY A C 1
ATOM 1662 O O . GLY A 1 218 ? 16.922 0.909 -14.752 1.00 94.06 218 GLY A O 1
ATOM 1663 N N . SER A 1 219 ? 18.086 1.553 -12.954 1.00 95.69 219 SER A N 1
ATOM 1664 C CA . SER A 1 219 ? 17.052 2.443 -12.427 1.00 95.69 219 SER A CA 1
ATOM 1665 C C . SER A 1 219 ? 17.169 3.883 -12.921 1.00 95.69 219 SER A C 1
ATOM 1667 O O . SER A 1 219 ? 18.259 4.412 -13.148 1.00 95.69 219 SER A O 1
ATOM 1669 N N . VAL A 1 220 ? 16.013 4.531 -13.074 1.00 94.56 220 VAL A N 1
ATOM 1670 C CA . VAL A 1 220 ? 15.867 5.958 -13.371 1.00 94.56 220 VAL A CA 1
ATOM 1671 C C . VAL A 1 220 ? 15.018 6.617 -12.299 1.00 94.56 220 VAL A C 1
ATOM 1673 O O . VAL A 1 220 ? 13.917 6.166 -11.984 1.00 94.56 220 VAL A O 1
ATOM 1676 N N . TYR A 1 221 ? 15.499 7.753 -11.818 1.00 93.62 221 TYR A N 1
ATOM 1677 C CA . TYR A 1 221 ? 14.933 8.463 -10.683 1.00 93.62 221 TYR A CA 1
ATOM 1678 C C . TYR A 1 221 ? 14.263 9.779 -11.089 1.00 93.62 221 TYR A C 1
ATOM 1680 O O . TYR A 1 221 ? 14.581 10.374 -12.128 1.00 93.62 221 TYR A O 1
ATOM 1688 N N . GLY A 1 222 ? 13.329 10.230 -10.258 1.00 91.50 222 GLY A N 1
ATOM 1689 C CA . GLY A 1 222 ? 12.628 11.506 -10.396 1.00 91.50 222 GLY A CA 1
ATOM 1690 C C . GLY A 1 222 ? 11.238 11.451 -9.774 1.00 91.50 222 GLY A C 1
ATOM 1691 O O . GLY A 1 222 ? 10.720 10.369 -9.552 1.00 91.50 222 GLY A O 1
ATOM 1692 N N . ALA A 1 223 ? 10.592 12.597 -9.548 1.00 89.44 223 ALA A N 1
ATOM 1693 C CA . ALA A 1 223 ? 9.331 12.680 -8.790 1.00 89.44 223 ALA A CA 1
ATOM 1694 C C . ALA A 1 223 ? 8.227 11.692 -9.245 1.00 89.44 223 ALA A C 1
ATOM 1696 O O . ALA A 1 223 ? 7.468 11.162 -8.431 1.00 89.44 223 ALA A O 1
ATOM 1697 N N . MET A 1 224 ? 8.163 11.414 -10.552 1.00 91.38 224 MET A N 1
ATOM 1698 C CA . MET A 1 224 ? 7.210 10.482 -11.172 1.00 91.38 224 MET A CA 1
ATOM 1699 C C . MET A 1 224 ? 7.782 9.090 -11.453 1.00 91.38 224 MET A C 1
ATOM 1701 O O . MET A 1 224 ? 7.131 8.277 -12.096 1.00 91.38 224 MET A O 1
ATOM 1705 N N . SER A 1 225 ? 8.995 8.783 -11.009 1.00 95.12 225 SER A N 1
ATOM 1706 C CA . SER A 1 225 ? 9.521 7.426 -11.092 1.00 95.12 225 SER A CA 1
ATOM 1707 C C . SER A 1 225 ? 8.866 6.533 -10.044 1.00 95.12 225 SER A C 1
ATOM 1709 O O . SER A 1 225 ? 8.616 6.949 -8.910 1.00 95.12 225 SER A O 1
ATOM 1711 N N . ARG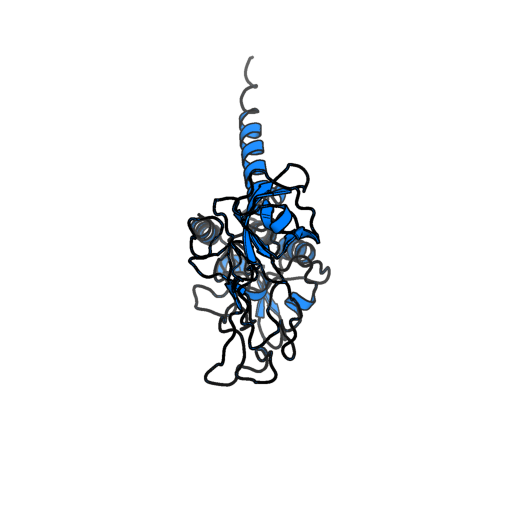 A 1 226 ? 8.591 5.293 -10.437 1.00 96.00 226 ARG A N 1
ATOM 1712 C CA . ARG A 1 226 ? 8.019 4.242 -9.588 1.00 96.00 226 ARG A CA 1
ATOM 1713 C C . ARG A 1 226 ? 8.779 2.943 -9.797 1.00 96.00 226 ARG A C 1
ATOM 1715 O O . ARG A 1 226 ? 9.453 2.785 -10.816 1.00 96.00 226 ARG A O 1
ATOM 1722 N N . CYS A 1 227 ? 8.672 2.045 -8.830 1.00 96.75 227 CYS A N 1
ATOM 1723 C CA . CYS A 1 227 ? 9.245 0.714 -8.891 1.00 96.75 227 CYS A CA 1
ATOM 1724 C C . CYS A 1 227 ? 8.368 -0.209 -9.746 1.00 96.75 227 CYS A C 1
ATOM 1726 O O . CYS A 1 227 ? 7.149 -0.293 -9.557 1.00 96.75 227 CYS A O 1
ATOM 1728 N N . PHE A 1 228 ? 9.007 -0.892 -10.691 1.00 97.88 228 PHE A N 1
ATOM 1729 C CA . PHE A 1 228 ? 8.404 -1.895 -11.558 1.00 97.88 228 PHE A CA 1
ATOM 1730 C C . PHE A 1 228 ? 9.013 -3.258 -11.271 1.00 97.88 228 PHE A C 1
ATOM 1732 O O . PHE A 1 228 ? 10.237 -3.394 -11.204 1.00 97.88 228 PHE A O 1
ATOM 1739 N N . ASP A 1 229 ? 8.144 -4.255 -11.142 1.00 97.19 229 ASP A N 1
ATOM 1740 C CA . ASP A 1 229 ? 8.524 -5.630 -10.854 1.00 97.19 229 ASP A CA 1
ATOM 1741 C C . ASP A 1 229 ? 9.241 -6.250 -12.056 1.00 97.19 229 ASP A C 1
ATOM 1743 O O . ASP A 1 229 ? 8.780 -6.135 -13.193 1.00 97.19 229 ASP A O 1
ATOM 1747 N N . ALA A 1 230 ? 10.354 -6.930 -11.791 1.00 96.75 230 ALA A N 1
ATOM 1748 C CA . ALA A 1 230 ? 11.134 -7.703 -12.751 1.00 96.75 230 ALA A CA 1
ATOM 1749 C C . ALA A 1 230 ? 11.242 -9.155 -12.245 1.00 96.75 230 ALA A C 1
ATOM 1751 O O . ALA A 1 230 ? 12.279 -9.556 -11.708 1.00 96.75 230 ALA A O 1
ATOM 1752 N N . PRO A 1 231 ? 10.169 -9.961 -12.359 1.00 93.12 231 PRO A N 1
ATOM 1753 C CA . PRO A 1 231 ? 10.028 -11.225 -11.626 1.00 93.12 231 PRO A CA 1
ATOM 1754 C C . PRO A 1 231 ? 11.068 -12.291 -12.007 1.00 93.12 231 PRO A C 1
ATOM 1756 O O . PRO A 1 231 ? 11.425 -13.132 -11.179 1.00 93.12 231 PRO A O 1
ATOM 1759 N N . ALA A 1 232 ? 11.592 -12.231 -13.235 1.00 93.00 232 ALA A N 1
ATOM 1760 C CA . ALA A 1 232 ? 12.664 -13.101 -13.723 1.00 93.00 232 ALA A CA 1
ATOM 1761 C C . ALA A 1 232 ? 14.082 -12.538 -13.475 1.00 93.00 232 ALA A C 1
ATOM 1763 O O . ALA A 1 232 ? 15.061 -13.135 -13.917 1.00 93.00 232 ALA A O 1
ATOM 1764 N N . GLY A 1 233 ? 14.201 -11.392 -12.798 1.00 94.56 233 GLY A N 1
ATOM 1765 C CA . GLY A 1 233 ? 15.433 -10.612 -12.742 1.00 94.56 233 GLY A CA 1
ATOM 1766 C C . GLY A 1 233 ? 15.736 -9.904 -14.068 1.00 94.56 233 GLY A C 1
ATOM 1767 O O . GLY A 1 233 ? 14.961 -9.946 -15.029 1.00 94.56 233 GLY A O 1
ATOM 1768 N N . PHE A 1 234 ? 16.872 -9.212 -14.111 1.00 96.38 234 PHE A N 1
ATOM 1769 C CA . PHE A 1 234 ? 17.353 -8.503 -15.296 1.00 96.38 234 PHE A CA 1
ATOM 1770 C C . PHE A 1 234 ? 18.878 -8.393 -15.290 1.00 96.38 234 PHE A C 1
ATOM 1772 O O . PHE A 1 234 ? 19.515 -8.549 -14.247 1.00 96.38 234 PHE A O 1
ATOM 1779 N N . ALA A 1 235 ? 19.462 -8.089 -16.448 1.00 96.44 235 ALA A N 1
ATOM 1780 C CA . ALA A 1 235 ? 20.894 -7.842 -16.574 1.00 96.44 235 ALA A CA 1
ATOM 1781 C C . ALA A 1 235 ? 21.171 -6.496 -17.252 1.00 96.44 235 ALA A C 1
ATOM 1783 O O . ALA A 1 235 ? 20.553 -6.162 -18.265 1.00 96.44 235 ALA A O 1
ATOM 1784 N N . GLU A 1 236 ? 22.115 -5.737 -16.695 1.00 92.56 236 GLU A N 1
ATOM 1785 C CA . GLU A 1 236 ? 22.585 -4.447 -17.206 1.00 92.56 236 GLU A CA 1
ATOM 1786 C C . GLU A 1 236 ? 24.031 -4.595 -17.692 1.00 92.56 236 GLU A C 1
ATOM 1788 O O . GLU A 1 236 ? 24.886 -5.101 -16.965 1.00 92.56 236 GLU A O 1
ATOM 1793 N N . GLY A 1 237 ? 24.313 -4.184 -18.933 1.00 85.50 237 GLY A N 1
ATOM 1794 C CA . GLY A 1 237 ? 25.667 -4.255 -19.498 1.00 85.50 237 GLY A CA 1
ATOM 1795 C C . GLY A 1 237 ? 26.289 -5.660 -19.485 1.00 85.50 237 GLY A C 1
ATOM 1796 O O . GLY A 1 237 ? 27.505 -5.783 -19.380 1.00 85.50 237 GLY A O 1
ATOM 1797 N N . GLY A 1 238 ? 25.467 -6.716 -19.539 1.00 85.06 238 GLY A N 1
ATOM 1798 C CA . GLY A 1 238 ? 25.913 -8.114 -19.473 1.00 85.06 238 GLY A CA 1
ATOM 1799 C C . GLY A 1 238 ? 25.975 -8.721 -18.065 1.00 85.06 238 GLY A C 1
ATOM 1800 O O . GLY A 1 238 ? 26.138 -9.933 -17.952 1.00 85.06 238 GLY A O 1
ATOM 1801 N N . TRP A 1 239 ? 25.783 -7.934 -17.003 1.00 90.50 239 TRP A N 1
ATOM 1802 C CA . TRP A 1 239 ? 25.864 -8.398 -15.615 1.00 90.50 239 TRP A CA 1
ATOM 1803 C C . TRP A 1 239 ? 24.478 -8.561 -14.999 1.00 90.50 239 TRP A C 1
ATOM 1805 O O . TRP A 1 239 ? 23.652 -7.649 -15.058 1.00 90.50 239 TRP A O 1
ATOM 1815 N N . SER A 1 240 ? 24.221 -9.720 -14.389 1.00 92.31 240 SER A N 1
ATOM 1816 C CA . SER A 1 240 ? 22.946 -9.985 -13.712 1.00 92.31 240 SER A CA 1
ATOM 1817 C C . SER A 1 240 ? 22.786 -9.099 -12.478 1.00 92.31 240 SER A C 1
ATOM 1819 O O . SER A 1 240 ? 23.703 -8.972 -11.667 1.00 92.31 240 SER A O 1
ATOM 1821 N N . SER A 1 241 ? 21.606 -8.506 -12.321 1.00 91.19 241 SER A N 1
ATOM 1822 C CA . SER A 1 241 ? 21.241 -7.743 -11.134 1.00 91.19 241 SER A CA 1
ATOM 1823 C C . SER A 1 241 ? 20.787 -8.676 -10.012 1.00 91.19 241 SER A C 1
ATOM 1825 O O . SER A 1 241 ? 20.076 -9.650 -10.247 1.00 91.19 241 SER A O 1
ATOM 1827 N N . ALA A 1 242 ? 21.139 -8.342 -8.770 1.00 89.56 242 ALA A N 1
ATOM 1828 C CA . ALA A 1 242 ? 20.573 -8.992 -7.584 1.00 89.56 242 ALA A CA 1
ATOM 1829 C C . ALA A 1 242 ? 19.125 -8.533 -7.289 1.00 89.56 242 ALA A C 1
ATOM 1831 O O . ALA A 1 242 ? 18.486 -9.037 -6.365 1.00 89.56 242 ALA A O 1
ATOM 1832 N N . GLN A 1 243 ? 18.622 -7.554 -8.050 1.00 92.50 243 GLN A N 1
ATOM 1833 C CA . GLN A 1 243 ? 17.317 -6.927 -7.866 1.00 92.50 243 GLN A CA 1
ATOM 1834 C C . GLN A 1 243 ? 16.265 -7.541 -8.796 1.00 92.50 243 GLN A C 1
ATOM 1836 O O . GLN A 1 243 ? 16.529 -7.831 -9.960 1.00 92.50 243 GLN A O 1
ATOM 1841 N N . TYR A 1 244 ? 15.053 -7.678 -8.271 1.00 95.56 244 TYR A N 1
ATOM 1842 C CA . TYR A 1 244 ? 13.834 -8.129 -8.948 1.00 95.56 244 TYR A CA 1
ATOM 1843 C C . TYR A 1 244 ? 12.815 -6.987 -9.076 1.00 95.56 244 TYR A C 1
ATOM 1845 O O . TYR A 1 244 ? 11.627 -7.211 -9.293 1.00 95.56 244 TYR A O 1
ATOM 1853 N N . GLY A 1 245 ? 13.286 -5.750 -8.946 1.00 95.94 245 GLY A N 1
ATOM 1854 C CA . GLY A 1 245 ? 12.543 -4.530 -9.210 1.00 95.94 245 GLY A CA 1
ATOM 1855 C C . GLY A 1 245 ? 13.508 -3.416 -9.603 1.00 95.94 245 GLY A C 1
ATOM 1856 O O . GLY A 1 245 ? 14.680 -3.444 -9.224 1.00 95.94 245 GLY A O 1
ATOM 1857 N N . LEU A 1 246 ? 13.033 -2.458 -10.393 1.00 96.50 246 LEU A N 1
ATOM 1858 C CA . LEU A 1 246 ? 13.812 -1.288 -10.810 1.00 96.50 246 LEU A CA 1
ATOM 1859 C C . LEU A 1 246 ? 12.931 -0.045 -10.906 1.00 96.50 246 LEU A C 1
ATOM 1861 O O . LEU A 1 246 ? 11.728 -0.140 -11.153 1.00 96.50 246 LEU A O 1
ATOM 1865 N N . CYS A 1 247 ? 13.529 1.135 -10.752 1.00 97.38 247 CYS A N 1
ATOM 1866 C CA . CYS A 1 247 ? 12.810 2.392 -10.932 1.00 97.38 247 CYS A CA 1
ATOM 1867 C C . CYS A 1 247 ? 12.735 2.769 -12.415 1.00 97.38 247 CYS A C 1
ATOM 1869 O O . CYS A 1 247 ? 13.756 2.831 -13.103 1.00 97.38 247 CYS A O 1
ATOM 1871 N N . ALA A 1 248 ? 11.546 3.111 -12.899 1.00 97.56 248 ALA A N 1
ATOM 1872 C CA . ALA A 1 248 ? 11.352 3.687 -14.227 1.00 97.56 248 ALA A CA 1
ATOM 1873 C C . ALA A 1 248 ? 10.530 4.971 -14.130 1.00 97.56 248 ALA A C 1
ATOM 1875 O O . ALA A 1 248 ? 9.644 5.086 -13.281 1.00 97.56 248 ALA A O 1
ATOM 1876 N N . LYS A 1 249 ? 10.802 5.937 -15.017 1.00 96.62 249 LYS A N 1
ATOM 1877 C CA . LYS A 1 249 ? 9.994 7.161 -15.106 1.00 96.62 249 LYS A CA 1
ATOM 1878 C C . LYS A 1 249 ? 8.607 6.815 -15.615 1.00 96.62 249 LYS A C 1
ATOM 1880 O O . LYS A 1 249 ? 8.495 6.117 -16.621 1.00 96.62 249 LYS A O 1
ATOM 1885 N N . VAL A 1 250 ? 7.583 7.370 -14.979 1.00 96.81 250 VAL A N 1
ATOM 1886 C CA . VAL A 1 250 ? 6.187 7.219 -15.391 1.00 96.81 250 VAL A CA 1
ATOM 1887 C C . VAL A 1 250 ? 5.687 8.520 -16.001 1.00 96.81 250 VAL A C 1
ATOM 1889 O O . VAL A 1 250 ? 5.970 9.610 -15.504 1.00 96.81 250 VAL A O 1
ATOM 1892 N N . HIS A 1 251 ? 4.940 8.403 -17.093 1.00 95.25 251 HIS A N 1
ATOM 1893 C CA . HIS A 1 251 ? 4.147 9.486 -17.653 1.00 95.25 251 HIS A CA 1
ATOM 1894 C C . HIS A 1 251 ? 2.676 9.064 -17.685 1.00 95.25 251 HIS A C 1
ATOM 1896 O O . HIS A 1 251 ? 2.306 8.109 -18.370 1.00 95.25 251 HIS A O 1
ATOM 1902 N N . CYS A 1 252 ? 1.848 9.773 -16.920 1.00 92.94 252 CYS A N 1
ATOM 1903 C CA . CYS A 1 252 ? 0.428 9.479 -16.754 1.00 92.94 252 CYS A CA 1
ATOM 1904 C C . CYS A 1 252 ? -0.408 10.257 -17.777 1.00 92.94 252 CYS A C 1
ATOM 1906 O O . CYS A 1 252 ? -0.325 11.483 -17.844 1.00 92.94 252 CYS A O 1
ATOM 1908 N N . GLY A 1 253 ? -1.213 9.543 -18.566 1.00 86.94 253 GLY A N 1
ATOM 1909 C CA . GLY A 1 253 ? -2.203 10.122 -19.476 1.00 86.94 253 GLY A CA 1
ATOM 1910 C C . GLY A 1 253 ? -3.530 10.448 -18.778 1.00 86.94 253 GLY A C 1
ATOM 1911 O O . GLY A 1 253 ? -3.665 10.310 -17.567 1.00 86.94 253 GLY A O 1
ATOM 1912 N N . SER A 1 254 ? -4.534 10.879 -19.544 1.00 71.00 254 SER A N 1
ATOM 1913 C CA . SER A 1 254 ? -5.789 11.437 -19.010 1.00 71.00 254 SER A CA 1
ATOM 1914 C C . SER A 1 254 ? -6.893 10.423 -18.677 1.00 71.00 254 SER A C 1
ATOM 1916 O O . SER A 1 254 ? -7.855 10.805 -18.018 1.00 71.00 254 SER A O 1
ATOM 1918 N N . THR A 1 255 ? -6.800 9.164 -19.119 1.00 67.62 255 THR A N 1
ATOM 1919 C CA . THR A 1 255 ? -7.950 8.231 -19.116 1.00 67.62 255 THR A CA 1
ATOM 1920 C C . THR A 1 255 ? -7.625 6.804 -18.655 1.00 67.62 255 THR A C 1
ATOM 1922 O O . THR A 1 255 ? -8.307 5.882 -19.080 1.00 67.62 255 THR A O 1
ATOM 1925 N N . THR A 1 256 ? -6.629 6.608 -17.773 1.00 81.75 256 THR A N 1
ATOM 1926 C CA . THR A 1 256 ? -6.059 5.314 -17.272 1.00 81.75 256 THR A CA 1
ATOM 1927 C C . THR A 1 256 ? -4.889 4.725 -18.067 1.00 81.75 256 THR A C 1
ATOM 1929 O O . THR A 1 256 ? -4.358 3.662 -17.744 1.00 81.75 256 THR A O 1
ATOM 1932 N N . THR A 1 257 ? -4.414 5.421 -19.096 1.00 91.50 257 THR A N 1
ATOM 1933 C CA . THR A 1 257 ? -3.201 5.016 -19.816 1.00 91.50 257 THR A CA 1
ATOM 1934 C C . THR A 1 257 ? -1.965 5.657 -19.212 1.00 91.50 257 THR A C 1
ATOM 1936 O O . THR A 1 257 ? -1.988 6.842 -18.882 1.00 91.50 257 THR A O 1
ATOM 1939 N N . TYR A 1 258 ? -0.855 4.931 -19.181 1.00 96.06 258 TYR A N 1
ATOM 1940 C CA . TYR A 1 258 ? 0.443 5.495 -18.838 1.00 96.06 258 TYR A CA 1
ATOM 1941 C C . TYR A 1 258 ? 1.552 4.879 -19.694 1.00 96.06 258 TYR A C 1
ATOM 1943 O O . TYR A 1 258 ? 1.380 3.849 -20.360 1.00 96.06 258 TYR A O 1
ATOM 1951 N N . SER A 1 259 ? 2.693 5.549 -19.713 1.00 97.06 259 SER A N 1
ATOM 1952 C CA . SER A 1 259 ? 3.896 5.090 -20.391 1.00 97.06 259 SER A CA 1
ATOM 1953 C C . SER A 1 259 ? 5.094 5.156 -19.457 1.00 97.06 259 SER A C 1
ATOM 1955 O O . SER A 1 259 ? 5.103 5.889 -18.466 1.00 97.06 259 SER A O 1
ATOM 1957 N N . VAL A 1 260 ? 6.100 4.342 -19.759 1.00 97.94 260 VAL A N 1
ATOM 1958 C CA . VAL A 1 260 ? 7.285 4.152 -18.927 1.00 97.94 260 VAL A CA 1
ATOM 1959 C C . VAL A 1 260 ? 8.553 4.416 -19.716 1.00 97.94 260 VAL A C 1
ATOM 1961 O O . VAL A 1 260 ? 8.622 4.140 -20.914 1.00 97.94 260 VAL A O 1
ATOM 1964 N N . LYS A 1 261 ? 9.573 4.943 -19.043 1.00 98.00 261 LYS A N 1
ATOM 1965 C CA . LYS A 1 261 ? 10.909 5.138 -19.608 1.00 98.00 261 LYS A CA 1
ATOM 1966 C C . LYS A 1 261 ? 11.958 4.575 -18.651 1.00 98.00 261 LYS A C 1
ATOM 1968 O O . LYS A 1 261 ? 12.186 5.127 -17.572 1.00 98.00 261 LYS A O 1
ATOM 1973 N N . VAL A 1 262 ? 12.564 3.462 -19.061 1.00 97.62 262 VAL A N 1
ATOM 1974 C CA . VAL A 1 262 ? 13.632 2.753 -18.334 1.00 97.62 262 VAL A CA 1
ATOM 1975 C C . VAL A 1 262 ? 15.007 3.379 -18.611 1.00 97.62 262 VAL A C 1
ATOM 1977 O O . VAL A 1 262 ? 15.140 4.266 -19.460 1.00 97.62 262 VAL A O 1
ATOM 1980 N N . LYS A 1 263 ? 16.049 2.941 -17.895 1.00 96.38 263 LYS A N 1
ATOM 1981 C CA . LYS A 1 263 ? 17.413 3.474 -18.045 1.00 96.38 263 LYS A CA 1
ATOM 1982 C C . LYS A 1 263 ? 17.944 3.250 -19.461 1.00 96.38 263 LYS A C 1
ATOM 1984 O O . LYS A 1 263 ? 17.787 2.173 -20.023 1.00 96.38 263 LYS A O 1
ATOM 1989 N N . GLY A 1 264 ? 18.537 4.288 -20.050 1.00 95.94 264 GLY A N 1
ATOM 1990 C CA . GLY A 1 264 ? 19.080 4.258 -21.415 1.00 95.94 264 GLY A CA 1
ATOM 1991 C C . GLY A 1 264 ? 18.045 4.311 -22.545 1.00 95.94 264 GLY A C 1
ATOM 1992 O O . GLY A 1 264 ? 18.429 4.505 -23.695 1.00 95.94 264 GLY A O 1
ATOM 1993 N N . ALA A 1 265 ? 16.743 4.213 -22.251 1.00 97.38 265 ALA A N 1
ATOM 1994 C CA . ALA A 1 265 ? 15.712 4.390 -23.268 1.00 97.38 265 ALA A CA 1
ATOM 1995 C C . ALA A 1 265 ? 15.676 5.850 -23.752 1.00 97.38 265 ALA A C 1
ATOM 1997 O O . ALA A 1 265 ? 15.825 6.789 -22.962 1.00 97.38 265 ALA A O 1
ATOM 1998 N N . THR A 1 266 ? 15.423 6.066 -25.042 1.00 95.12 266 THR A N 1
ATOM 1999 C CA . THR A 1 266 ? 15.278 7.412 -25.627 1.00 95.12 266 THR A CA 1
ATOM 2000 C C . THR A 1 266 ? 13.848 7.938 -25.490 1.00 95.12 266 THR A C 1
ATOM 2002 O O . THR A 1 266 ? 13.655 9.108 -25.151 1.00 95.12 266 THR A O 1
ATOM 2005 N N . MET A 1 267 ? 12.848 7.064 -25.624 1.00 95.56 267 MET A N 1
ATOM 2006 C CA . MET A 1 267 ? 11.421 7.402 -25.619 1.00 95.56 267 MET A CA 1
ATOM 2007 C C . MET A 1 267 ? 10.649 6.680 -24.509 1.00 95.56 267 MET A C 1
ATOM 2009 O O . MET A 1 267 ? 11.107 5.685 -23.949 1.00 95.56 267 MET A O 1
ATOM 2013 N N . PHE A 1 268 ? 9.467 7.203 -24.181 1.00 97.50 268 PHE A N 1
ATOM 2014 C CA . PHE A 1 268 ? 8.501 6.504 -23.336 1.00 97.50 268 PHE A CA 1
ATOM 2015 C C . PHE A 1 268 ? 7.779 5.420 -24.144 1.00 97.50 268 PHE A C 1
ATOM 2017 O O . PHE A 1 268 ? 7.383 5.656 -25.282 1.00 97.50 268 PHE A O 1
ATOM 2024 N N . THR A 1 269 ? 7.553 4.261 -23.530 1.00 97.75 269 THR A N 1
ATOM 2025 C CA . THR A 1 269 ? 6.815 3.136 -24.118 1.00 97.75 269 THR A CA 1
ATOM 2026 C C . THR A 1 269 ? 5.515 2.916 -23.361 1.00 97.75 269 THR A C 1
ATOM 2028 O O . THR A 1 269 ? 5.490 2.969 -22.133 1.00 97.75 269 THR A O 1
ATOM 2031 N N . ARG A 1 270 ? 4.410 2.688 -24.076 1.00 96.94 270 ARG A N 1
ATOM 2032 C CA . ARG A 1 270 ? 3.105 2.430 -23.455 1.00 96.94 270 ARG A CA 1
ATOM 2033 C C . ARG A 1 270 ? 3.168 1.170 -22.587 1.00 96.94 270 ARG A C 1
ATOM 2035 O O . ARG A 1 270 ? 3.597 0.125 -23.061 1.00 96.94 270 ARG A O 1
ATOM 2042 N N . CYS A 1 271 ? 2.686 1.269 -21.351 1.00 97.12 271 CYS A N 1
ATOM 2043 C CA . CYS A 1 271 ? 2.634 0.154 -20.410 1.00 97.12 271 CYS A CA 1
ATOM 2044 C C . CYS A 1 271 ? 1.159 -0.169 -20.143 1.00 97.12 271 CYS A C 1
ATOM 2046 O O . CYS A 1 271 ? 0.461 0.591 -19.475 1.00 97.12 271 CYS A O 1
ATOM 2048 N N . LYS A 1 272 ? 0.640 -1.244 -20.743 1.00 96.25 272 LYS A N 1
ATOM 2049 C CA . LYS A 1 272 ? -0.738 -1.690 -20.489 1.00 96.25 272 LYS A CA 1
ATOM 2050 C C . LYS A 1 272 ? -0.735 -2.545 -19.214 1.00 96.25 272 LYS A C 1
ATOM 2052 O O . LYS A 1 272 ? 0.061 -3.477 -19.186 1.00 96.25 272 LYS A O 1
ATOM 2057 N N . PRO A 1 273 ? -1.590 -2.287 -18.205 1.00 95.38 273 PRO A N 1
ATOM 2058 C CA . PRO A 1 273 ? -1.652 -3.118 -17.001 1.00 95.38 273 PRO A CA 1
ATOM 2059 C C . PRO A 1 273 ? -1.718 -4.618 -17.322 1.00 95.38 273 PRO A C 1
ATOM 2061 O O . PRO A 1 273 ? -2.458 -5.026 -18.220 1.00 95.38 273 PRO A O 1
ATOM 2064 N N . GLY A 1 274 ? -0.904 -5.415 -16.629 1.00 95.31 274 GLY A N 1
ATOM 2065 C CA . GLY A 1 274 ? -0.740 -6.856 -16.843 1.00 95.31 274 GLY A CA 1
ATOM 2066 C C . GLY A 1 274 ? 0.196 -7.247 -17.994 1.00 95.31 274 GLY A C 1
ATOM 2067 O O . GLY A 1 274 ? 0.567 -8.411 -18.101 1.00 95.31 274 GLY A O 1
ATOM 2068 N N . ALA A 1 275 ? 0.613 -6.311 -18.853 1.00 97.31 275 ALA A N 1
ATOM 2069 C CA . ALA A 1 275 ? 1.578 -6.603 -19.909 1.00 97.31 275 ALA A CA 1
ATOM 2070 C C . ALA A 1 275 ? 3.007 -6.709 -19.362 1.00 97.31 275 ALA A C 1
ATOM 2072 O O . ALA A 1 275 ? 3.382 -6.027 -18.408 1.00 97.31 275 ALA A O 1
ATOM 2073 N N . THR A 1 276 ? 3.830 -7.509 -20.035 1.00 98.06 276 THR A N 1
ATOM 2074 C CA . THR A 1 276 ? 5.272 -7.600 -19.796 1.00 98.06 276 THR A CA 1
ATOM 2075 C C . THR A 1 276 ? 6.033 -6.879 -20.901 1.00 98.06 276 THR A C 1
ATOM 2077 O O . THR A 1 276 ? 5.772 -7.116 -22.082 1.00 98.06 276 THR A O 1
ATOM 2080 N N . LEU A 1 277 ? 6.999 -6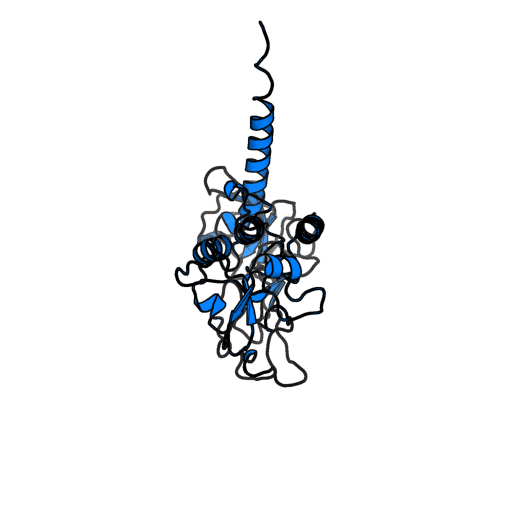.036 -20.541 1.00 98.19 277 LEU A N 1
ATOM 2081 C CA . LEU A 1 277 ? 7.851 -5.328 -21.495 1.00 98.19 277 LEU A CA 1
ATOM 2082 C C . LEU A 1 277 ? 9.296 -5.845 -21.402 1.00 98.19 277 LEU A C 1
ATOM 2084 O O . LEU A 1 277 ? 9.943 -5.622 -20.374 1.00 98.19 277 LEU A O 1
ATOM 2088 N N . PRO A 1 278 ? 9.825 -6.516 -22.445 1.00 98.06 278 PRO A N 1
ATOM 2089 C CA . PRO A 1 278 ? 11.215 -6.966 -22.470 1.00 98.06 278 PRO A CA 1
ATOM 2090 C C . PRO A 1 278 ? 12.183 -5.782 -22.434 1.00 98.06 278 PRO A C 1
ATOM 2092 O O . PRO A 1 278 ? 12.144 -4.913 -23.304 1.00 98.06 278 PRO A O 1
ATOM 2095 N N . LEU A 1 279 ? 13.075 -5.748 -21.443 1.00 97.88 279 LEU A N 1
ATOM 2096 C CA . LEU A 1 279 ? 13.948 -4.598 -21.192 1.00 97.88 279 LEU A CA 1
ATOM 2097 C C . LEU A 1 279 ? 14.931 -4.337 -22.339 1.00 97.88 279 LEU A C 1
ATOM 2099 O O . LEU A 1 279 ? 15.160 -3.179 -22.685 1.00 97.88 279 LEU A O 1
ATOM 2103 N N . SER A 1 280 ? 15.444 -5.395 -22.971 1.00 96.25 280 SER A N 1
ATOM 2104 C CA . SER A 1 280 ? 16.353 -5.307 -24.123 1.00 96.25 280 SER A CA 1
ATOM 2105 C C . SER A 1 280 ? 15.708 -4.684 -25.366 1.00 96.25 280 SER A C 1
ATOM 2107 O O . SER A 1 280 ? 16.409 -4.123 -26.203 1.00 96.25 280 SER A O 1
ATOM 2109 N N . LEU A 1 281 ? 14.375 -4.737 -25.479 1.00 96.12 281 LEU A N 1
ATOM 2110 C CA . LEU A 1 281 ? 13.631 -4.058 -26.545 1.00 96.12 281 LEU A CA 1
ATOM 2111 C C . LEU A 1 281 ? 13.353 -2.586 -26.213 1.00 96.12 281 LEU A C 1
ATOM 2113 O O . LEU A 1 281 ? 13.146 -1.783 -27.119 1.00 96.12 281 LEU A O 1
ATOM 2117 N N . LEU A 1 282 ? 13.337 -2.225 -24.926 1.00 96.94 282 LEU A N 1
ATOM 2118 C CA . LEU A 1 282 ? 13.120 -0.847 -24.483 1.00 96.94 282 LEU A CA 1
ATOM 2119 C C . LEU A 1 282 ? 14.409 -0.018 -24.493 1.00 96.94 282 LEU A C 1
ATOM 2121 O O . LEU A 1 282 ? 14.355 1.200 -24.673 1.00 96.94 282 LEU A O 1
ATOM 2125 N N . SER A 1 283 ? 15.556 -0.647 -24.228 1.00 97.00 283 SER A N 1
ATOM 2126 C CA . SER A 1 283 ? 16.839 0.041 -24.107 1.00 97.00 283 SER A CA 1
ATOM 2127 C C . SER A 1 283 ? 18.031 -0.906 -24.304 1.00 97.00 283 SER A C 1
ATOM 2129 O O . SER A 1 283 ? 18.054 -1.980 -23.700 1.00 97.00 283 SER A O 1
ATOM 2131 N N . PRO A 1 284 ? 19.078 -0.479 -25.041 1.00 95.06 284 PRO A N 1
ATOM 2132 C CA . PRO A 1 284 ? 20.300 -1.265 -25.232 1.00 95.06 284 PRO A CA 1
ATOM 2133 C C . PRO A 1 284 ? 21.135 -1.414 -23.949 1.00 95.06 284 PRO A C 1
ATOM 2135 O O . PRO A 1 284 ? 22.076 -2.200 -23.916 1.00 95.06 284 PRO A O 1
ATOM 2138 N N . THR A 1 285 ? 20.814 -0.672 -22.883 1.00 95.69 285 THR A N 1
ATOM 2139 C CA . THR A 1 285 ? 21.454 -0.823 -21.567 1.00 95.69 285 THR A CA 1
ATOM 2140 C C . THR A 1 285 ? 21.224 -2.214 -20.967 1.00 95.69 285 THR A C 1
ATOM 2142 O O . THR A 1 285 ? 22.056 -2.693 -20.193 1.00 95.69 285 THR A O 1
ATOM 2145 N N . PHE A 1 286 ? 20.118 -2.872 -21.321 1.00 97.06 286 PHE A N 1
ATOM 2146 C CA . PHE A 1 286 ? 19.743 -4.166 -20.767 1.00 97.06 286 PHE A CA 1
ATOM 2147 C C . PHE A 1 286 ? 20.048 -5.301 -21.738 1.00 97.06 286 PHE A C 1
ATOM 2149 O O . PHE A 1 286 ? 19.646 -5.264 -22.899 1.00 97.06 286 PHE A O 1
ATOM 2156 N N . SER A 1 287 ? 20.703 -6.348 -21.239 1.00 95.62 287 SER A N 1
ATOM 2157 C CA . SER A 1 287 ? 20.962 -7.566 -22.013 1.00 95.62 287 SER A CA 1
ATOM 2158 C C . SER A 1 287 ? 19.879 -8.631 -21.826 1.00 95.62 287 SER A C 1
ATOM 2160 O O . SER A 1 287 ? 19.715 -9.488 -22.689 1.00 95.62 287 SER A O 1
ATOM 2162 N N . SER A 1 288 ? 19.120 -8.593 -20.724 1.00 96.19 288 SER A N 1
ATOM 2163 C CA . SER A 1 288 ? 18.002 -9.512 -20.471 1.00 96.19 288 SER A CA 1
ATOM 2164 C C . SER A 1 288 ? 17.022 -8.970 -19.424 1.00 96.19 288 SER A C 1
ATOM 2166 O O . SER A 1 288 ? 17.288 -7.960 -18.766 1.00 96.19 288 SER A O 1
ATOM 2168 N N . GLY A 1 289 ? 15.898 -9.671 -19.257 1.00 96.69 289 GLY A N 1
ATOM 2169 C CA . GLY A 1 289 ? 14.851 -9.356 -18.286 1.00 96.69 289 GLY A CA 1
ATOM 2170 C C . GLY A 1 289 ? 13.648 -8.642 -18.897 1.00 96.69 289 GLY A C 1
ATOM 2171 O O . GLY A 1 289 ? 13.647 -8.232 -20.060 1.00 96.69 289 GLY A O 1
ATOM 2172 N N . HIS A 1 290 ? 12.599 -8.502 -18.098 1.00 97.81 290 HIS A N 1
ATOM 2173 C CA . HIS A 1 290 ? 11.391 -7.765 -18.449 1.00 97.81 290 HIS A CA 1
ATOM 2174 C C . HIS A 1 290 ? 10.816 -7.103 -17.201 1.00 97.81 290 HIS A C 1
ATOM 2176 O O . HIS A 1 290 ? 11.058 -7.571 -16.090 1.00 97.81 290 HIS A O 1
ATOM 2182 N N . ILE A 1 291 ? 10.042 -6.039 -17.402 1.00 98.31 291 ILE A N 1
ATOM 2183 C CA . ILE A 1 291 ? 9.207 -5.454 -16.351 1.00 98.31 291 ILE A CA 1
ATOM 2184 C C . ILE A 1 291 ? 7.743 -5.826 -16.562 1.00 98.31 291 ILE A C 1
ATOM 2186 O O . ILE A 1 291 ? 7.298 -5.962 -17.704 1.00 98.31 291 ILE A O 1
ATOM 2190 N N . THR A 1 292 ? 6.990 -5.936 -15.473 1.00 98.06 292 THR A N 1
ATOM 2191 C CA . THR A 1 292 ? 5.530 -6.078 -15.500 1.00 98.06 292 THR A CA 1
ATOM 2192 C C . THR A 1 292 ? 4.874 -4.715 -15.308 1.00 98.06 292 THR A C 1
ATOM 2194 O O . THR A 1 292 ? 5.245 -3.951 -14.420 1.00 98.06 292 THR A O 1
ATOM 2197 N N . CYS A 1 293 ? 3.893 -4.390 -16.148 1.00 97.75 293 CYS A N 1
ATOM 2198 C CA . CYS A 1 293 ? 3.108 -3.165 -16.052 1.00 97.75 293 CYS A CA 1
ATOM 2199 C C . CYS A 1 293 ? 2.034 -3.296 -14.959 1.00 97.75 293 CYS A C 1
ATOM 2201 O O . CYS A 1 293 ? 1.099 -4.082 -15.139 1.00 97.75 293 CYS A O 1
ATOM 2203 N N . PRO A 1 294 ? 2.113 -2.540 -13.853 1.00 95.50 294 PRO A N 1
ATOM 2204 C CA . PRO A 1 294 ? 1.118 -2.625 -12.792 1.00 95.50 294 PRO A CA 1
ATOM 2205 C C . PRO A 1 294 ? -0.184 -1.868 -13.118 1.00 95.50 294 PRO A C 1
ATOM 2207 O O . PRO A 1 294 ? -0.283 -1.193 -14.147 1.00 95.50 294 PRO A O 1
ATOM 2210 N N . PRO A 1 295 ? -1.212 -1.952 -12.252 1.00 93.44 295 PRO A N 1
ATOM 2211 C CA . PRO A 1 295 ? -2.416 -1.136 -12.381 1.00 93.44 295 PRO A CA 1
ATOM 2212 C C . PRO A 1 295 ? -2.100 0.365 -12.415 1.00 93.44 295 PRO A C 1
ATOM 2214 O O . PRO A 1 295 ? -1.204 0.829 -11.710 1.00 93.44 295 PRO A O 1
ATOM 2217 N N . TYR A 1 296 ? -2.869 1.135 -13.189 1.00 92.50 296 TYR A N 1
ATOM 2218 C CA . TYR A 1 296 ? -2.657 2.579 -13.367 1.00 92.50 296 TYR A CA 1
ATOM 2219 C C . TYR A 1 296 ? -2.567 3.335 -12.031 1.00 92.50 296 TYR A C 1
ATOM 2221 O O . TYR A 1 296 ? -1.613 4.081 -11.810 1.00 92.50 296 TYR A O 1
ATOM 2229 N N . ASP A 1 297 ? -3.504 3.095 -11.113 1.00 88.75 297 ASP A N 1
ATOM 2230 C CA . ASP A 1 297 ? -3.577 3.807 -9.830 1.00 88.75 297 ASP A CA 1
ATOM 2231 C C . ASP A 1 297 ? -2.338 3.583 -8.951 1.00 88.75 297 ASP A C 1
ATOM 2233 O O . ASP A 1 297 ? -1.911 4.498 -8.250 1.00 88.75 297 ASP A O 1
ATOM 2237 N N . SER A 1 298 ? -1.677 2.427 -9.069 1.00 89.88 298 SER A N 1
ATOM 2238 C CA . SER A 1 298 ? -0.461 2.115 -8.303 1.00 89.88 298 SER A CA 1
ATOM 2239 C C . SER A 1 298 ? 0.752 2.971 -8.685 1.00 89.88 298 SER A C 1
ATOM 2241 O O . SER A 1 298 ? 1.682 3.124 -7.899 1.00 89.88 298 SER A O 1
ATOM 2243 N N . VAL A 1 299 ? 0.758 3.545 -9.892 1.00 92.44 299 VAL A N 1
ATOM 2244 C CA . VAL A 1 299 ? 1.877 4.357 -10.396 1.00 92.44 299 VAL A CA 1
ATOM 2245 C C . VAL A 1 299 ? 1.493 5.804 -10.689 1.00 92.44 299 VAL A C 1
ATOM 2247 O O . VAL A 1 299 ? 2.353 6.683 -10.644 1.00 92.44 299 VAL A O 1
ATOM 2250 N N . CYS A 1 300 ? 0.210 6.067 -10.937 1.00 90.06 300 CYS A N 1
ATOM 2251 C CA . CYS A 1 300 ? -0.320 7.374 -11.317 1.00 90.06 300 CYS A CA 1
ATOM 2252 C C . CYS A 1 300 ? -1.312 7.973 -10.312 1.00 90.06 300 CYS A C 1
ATOM 2254 O O . CYS A 1 300 ? -1.644 9.154 -10.445 1.00 90.06 300 CYS A O 1
ATOM 2256 N N . GLY A 1 301 ? -1.755 7.216 -9.303 1.00 76.50 301 GLY A N 1
ATOM 2257 C CA . GLY A 1 301 ? -2.809 7.617 -8.367 1.00 76.50 301 GLY A CA 1
ATOM 2258 C C . GLY A 1 301 ? -2.576 8.973 -7.698 1.00 76.50 301 GLY A C 1
ATOM 2259 O O . GLY A 1 301 ? -3.423 9.862 -7.767 1.00 76.50 301 GLY A O 1
ATOM 2260 N N . MET A 1 302 ? -1.372 9.186 -7.159 1.00 67.69 302 MET A N 1
ATOM 2261 C CA . MET A 1 302 ? -1.002 10.462 -6.529 1.00 67.69 302 MET A CA 1
ATOM 2262 C C . MET A 1 302 ? -0.982 11.648 -7.515 1.00 67.69 302 MET A C 1
ATOM 2264 O O . MET A 1 302 ? -1.372 12.755 -7.159 1.00 67.69 302 MET A O 1
ATOM 2268 N N . HIS A 1 303 ? -0.566 11.442 -8.771 1.00 63.03 303 HIS A N 1
ATOM 2269 C CA . HIS A 1 303 ? -0.479 12.520 -9.771 1.00 63.03 303 HIS A CA 1
ATOM 2270 C C . HIS A 1 303 ? -1.855 12.918 -10.331 1.00 63.03 303 HIS A C 1
ATOM 2272 O O . HIS A 1 303 ? -2.097 14.089 -10.648 1.00 63.03 303 HIS A O 1
ATOM 2278 N N . ALA A 1 304 ? -2.767 11.948 -10.453 1.00 56.78 304 ALA A N 1
ATOM 2279 C CA . ALA A 1 304 ? -4.136 12.187 -10.893 1.00 56.78 304 ALA A CA 1
ATOM 2280 C C . ALA A 1 304 ? -4.887 13.106 -9.913 1.00 56.78 304 ALA A C 1
ATOM 2282 O O . ALA A 1 304 ? -5.527 14.056 -10.366 1.00 56.78 304 ALA A O 1
ATOM 2283 N N . SER A 1 305 ? -4.726 12.897 -8.599 1.00 55.34 305 SER A N 1
ATOM 2284 C CA . SER A 1 305 ? -5.334 13.757 -7.571 1.00 55.34 305 SER A CA 1
ATOM 2285 C C . SER A 1 305 ? -4.771 15.186 -7.608 1.00 55.34 305 SER A C 1
ATOM 2287 O O . SER A 1 305 ? -5.534 16.149 -7.689 1.00 55.34 305 SER A O 1
ATOM 2289 N N . THR A 1 306 ? -3.444 15.363 -7.711 1.00 54.91 306 THR A N 1
ATOM 2290 C CA . THR A 1 306 ? -2.831 16.707 -7.800 1.00 54.91 306 THR A CA 1
ATOM 2291 C C . THR A 1 306 ? -3.260 17.474 -9.058 1.00 54.91 306 THR A C 1
ATOM 2293 O O . THR A 1 306 ? -3.555 18.667 -8.998 1.00 54.91 306 THR A O 1
ATOM 2296 N N . THR A 1 307 ? -3.335 16.805 -10.213 1.00 55.94 307 THR A N 1
ATOM 2297 C CA . THR A 1 307 ? -3.742 17.459 -11.469 1.00 55.94 307 THR A CA 1
ATOM 2298 C C . THR A 1 307 ? -5.225 17.840 -11.449 1.00 55.94 307 THR A C 1
ATOM 2300 O O . THR A 1 307 ? -5.591 18.907 -11.948 1.00 55.94 307 THR A O 1
ATOM 2303 N N . GLN A 1 308 ? -6.084 17.005 -10.854 1.00 55.31 308 GLN A N 1
ATOM 2304 C CA . GLN A 1 308 ? -7.498 17.332 -10.647 1.00 55.31 308 GLN A CA 1
ATOM 2305 C C . GLN A 1 308 ? -7.674 18.492 -9.657 1.00 55.31 308 GLN A C 1
ATOM 2307 O O . GLN A 1 308 ? -8.435 19.415 -9.955 1.00 55.31 308 GLN A O 1
ATOM 2312 N N . ALA A 1 309 ? -6.910 18.510 -8.557 1.00 52.12 309 ALA A N 1
ATOM 2313 C CA . ALA A 1 309 ? -6.897 19.604 -7.581 1.00 52.12 309 ALA A CA 1
ATOM 2314 C C . ALA A 1 309 ? -6.553 20.946 -8.243 1.00 52.12 309 ALA A C 1
ATOM 2316 O O . ALA A 1 309 ? -7.271 21.932 -8.087 1.00 52.12 309 ALA A O 1
ATOM 2317 N N . LEU A 1 310 ? -5.479 20.972 -9.041 1.00 51.50 310 LEU A N 1
ATOM 2318 C CA . LEU A 1 310 ? -5.000 22.179 -9.717 1.00 51.50 310 LEU A CA 1
ATOM 2319 C C . LEU A 1 310 ? -5.982 22.681 -10.783 1.00 51.50 310 LEU A C 1
ATOM 2321 O O . LEU A 1 310 ? -6.235 23.882 -10.869 1.00 51.50 310 LEU A O 1
ATOM 2325 N N . ARG A 1 311 ? -6.578 21.776 -11.571 1.00 53.47 311 ARG A N 1
ATOM 2326 C CA . ARG A 1 311 ? -7.586 22.142 -12.581 1.00 53.47 311 ARG A CA 1
ATOM 2327 C C . ARG A 1 311 ? -8.847 22.731 -11.949 1.00 53.47 311 ARG A C 1
ATOM 2329 O O . ARG A 1 311 ? -9.389 23.697 -12.478 1.00 53.47 311 ARG A O 1
ATOM 2336 N N . ARG A 1 312 ? -9.295 22.198 -10.808 1.00 52.88 312 ARG A N 1
ATOM 2337 C CA . ARG A 1 312 ? -10.487 22.697 -10.102 1.00 52.88 312 ARG A CA 1
ATOM 2338 C C . ARG A 1 312 ? -10.218 23.977 -9.312 1.00 52.88 312 ARG A C 1
ATOM 2340 O O . ARG A 1 312 ? -11.052 24.874 -9.340 1.00 52.88 312 ARG A O 1
ATOM 2347 N N . GLY A 1 313 ? -9.041 24.123 -8.702 1.00 46.16 313 GLY A N 1
ATOM 2348 C CA . GLY A 1 313 ? -8.617 25.382 -8.077 1.00 46.16 313 GLY A CA 1
ATOM 2349 C C . GLY A 1 313 ? -8.485 26.538 -9.079 1.00 46.16 313 GLY A C 1
ATOM 2350 O O . GLY A 1 313 ? -8.728 27.691 -8.728 1.00 46.16 313 GLY A O 1
ATOM 2351 N N . ALA A 1 314 ? -8.153 26.236 -10.339 1.00 48.94 314 ALA A N 1
ATOM 2352 C CA . ALA A 1 314 ? -8.180 27.207 -11.431 1.00 48.94 314 ALA A CA 1
ATOM 2353 C C . ALA A 1 314 ? -9.612 27.534 -11.899 1.00 48.94 314 ALA A C 1
ATOM 2355 O O . ALA A 1 314 ? -9.903 28.698 -12.163 1.00 48.94 314 ALA A O 1
ATOM 2356 N N . ALA A 1 315 ? -10.514 26.544 -11.947 1.00 48.12 315 ALA A N 1
ATOM 2357 C CA . ALA A 1 315 ? -11.921 26.751 -12.305 1.00 48.12 315 ALA A CA 1
ATOM 2358 C C . ALA A 1 315 ? -12.689 27.572 -11.247 1.00 48.12 315 ALA A C 1
ATOM 2360 O O . ALA A 1 315 ? -13.390 28.514 -11.601 1.00 48.12 315 ALA A O 1
ATOM 2361 N N . GLY A 1 316 ? -12.477 27.307 -9.952 1.00 39.94 316 GLY A N 1
ATOM 2362 C CA . GLY A 1 316 ? -13.132 28.034 -8.853 1.00 39.94 316 GLY A CA 1
ATOM 2363 C C . GLY A 1 316 ? -12.686 29.494 -8.684 1.00 39.94 316 GLY A C 1
ATOM 2364 O O . GLY A 1 316 ? -13.379 30.280 -8.046 1.00 39.94 316 GLY A O 1
ATOM 2365 N N . LYS A 1 317 ? -11.557 29.901 -9.285 1.00 46.56 317 LYS A N 1
ATOM 2366 C CA . LYS A 1 317 ? -11.147 31.317 -9.362 1.00 46.56 317 LYS A CA 1
ATOM 2367 C C . LYS A 1 317 ? -11.803 32.080 -10.523 1.00 46.56 317 LYS A C 1
ATOM 2369 O O . LYS A 1 317 ? -11.662 33.300 -10.583 1.00 46.56 317 LYS A O 1
ATOM 2374 N N . GLY A 1 318 ? -12.507 31.391 -11.427 1.00 38.44 318 GLY A N 1
ATOM 2375 C CA . GLY A 1 318 ? -13.176 31.984 -12.590 1.00 38.44 318 GLY A CA 1
ATOM 2376 C C . GLY A 1 318 ? -14.593 32.509 -12.330 1.00 38.44 318 GLY A C 1
ATOM 2377 O O . GLY A 1 318 ? -15.050 33.365 -13.077 1.00 38.44 318 GLY A O 1
ATOM 2378 N N . GLU A 1 319 ? -15.271 32.060 -11.269 1.00 38.12 319 GLU A N 1
ATOM 2379 C CA . GLU A 1 319 ? -16.687 32.396 -11.008 1.00 38.12 319 GLU A CA 1
ATOM 2380 C C . GLU A 1 319 ? -16.906 33.572 -10.034 1.00 38.12 319 GLU A C 1
ATOM 2382 O O . GLU A 1 319 ? -18.034 34.008 -9.837 1.00 38.12 319 GLU A O 1
ATOM 2387 N N . ALA A 1 320 ? -15.848 34.168 -9.470 1.00 39.34 320 ALA A N 1
ATOM 2388 C CA . ALA A 1 320 ? -15.967 35.291 -8.525 1.00 39.34 320 ALA A CA 1
ATOM 2389 C C . ALA A 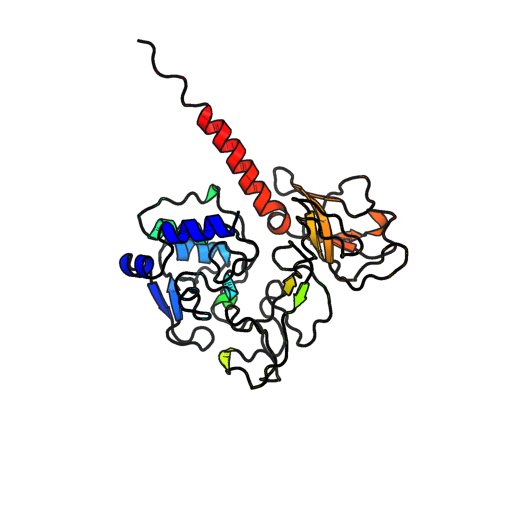1 320 ? -15.945 36.698 -9.174 1.00 39.34 320 ALA A C 1
ATOM 2391 O O . ALA A 1 320 ? -15.780 37.700 -8.477 1.00 39.34 320 ALA A O 1
ATOM 2392 N N . ARG A 1 321 ? -16.084 36.818 -10.504 1.00 40.69 321 ARG A N 1
ATOM 2393 C CA . ARG A 1 321 ? -16.083 38.114 -11.219 1.00 40.69 321 ARG A CA 1
ATOM 2394 C C . ARG A 1 321 ? -17.195 38.225 -12.267 1.00 40.69 321 ARG A C 1
ATOM 2396 O O . ARG A 1 321 ? -16.928 38.462 -13.438 1.00 40.69 321 ARG A O 1
ATOM 2403 N N . SER A 1 322 ? -18.450 38.131 -11.846 1.00 41.28 322 SER A N 1
ATOM 2404 C CA . SER A 1 322 ? -19.565 38.724 -12.602 1.00 41.28 322 SER A CA 1
ATOM 2405 C C . SER A 1 322 ? -20.793 38.863 -11.710 1.00 41.28 322 SER A C 1
ATOM 2407 O O . SER A 1 322 ? -21.638 37.975 -11.652 1.00 41.28 322 SER A O 1
ATOM 2409 N N . GLY A 1 323 ? -20.886 39.976 -10.986 1.00 37.38 323 GLY A N 1
ATOM 2410 C CA . GLY A 1 323 ? -22.056 40.251 -10.163 1.00 37.38 323 GLY A CA 1
ATOM 2411 C C . GLY A 1 323 ? -21.951 41.561 -9.404 1.00 37.38 323 GLY A C 1
ATOM 2412 O O . GLY A 1 323 ? -21.852 41.524 -8.188 1.00 37.38 323 GLY A O 1
ATOM 2413 N N . GLN A 1 324 ? -21.935 42.690 -10.120 1.00 36.25 324 GLN A N 1
ATOM 2414 C CA . GLN A 1 324 ? -22.489 43.973 -9.661 1.00 36.25 324 GLN A CA 1
ATOM 2415 C C . GLN A 1 324 ? -22.362 45.021 -10.776 1.00 36.25 324 GLN A C 1
ATOM 2417 O O . GLN A 1 324 ? -21.300 45.593 -11.009 1.00 36.25 324 GLN A O 1
ATOM 2422 N N . SER A 1 325 ? -23.472 45.258 -11.469 1.00 37.53 325 SER A N 1
ATOM 2423 C CA . SER A 1 325 ? -23.752 46.520 -12.153 1.00 37.53 325 SER A CA 1
ATOM 2424 C C . SER A 1 325 ? -25.265 46.710 -12.195 1.00 37.53 325 SER A C 1
ATOM 2426 O O . SER A 1 325 ? -25.939 46.186 -13.084 1.00 37.53 325 SER A O 1
ATOM 2428 N N . SER A 1 326 ? -25.796 47.402 -11.192 1.00 40.88 326 SER A N 1
ATOM 2429 C CA . SER A 1 326 ? -27.015 48.219 -11.229 1.00 40.88 326 SER A CA 1
ATOM 2430 C C . SER A 1 326 ? -26.968 49.153 -10.030 1.00 40.88 326 SER A C 1
ATOM 2432 O O . SER A 1 326 ? -26.688 48.633 -8.927 1.00 40.88 326 SER A O 1
#

Radius of gyration: 21.35 Å; Cα contacts (8 Å, |Δi|>4): 765; chains: 1; bounding box: 53×72×50 Å

Secondary structure (DSSP, 8-state):
-HHHHHHHHHHTT-SHHHHHHTT-EEEESSBTTBSSEEEE--HHHHHHHHHHHT-TT---EEBP-SS-TTTSSSSB-HHHHTTBTTBSS-SS-B--HHHHHHHHTTSS----GGGPPPP-TTTT--THHHHS-SEETTEESSTTTS---S----BEE-TTSSSEEEE--EE-SSPPPGGG--SSSTTEE-S-TTTTT---EEEPGGG-TTTT---STT---STTEEEEE-TT-EEETTEEPSBSEEEEEEEE-SSS-EEEE-TT-SS-EEE-TT-EEEHHHH-TTEEEEEEE---HHHHHHHHHHHHHHHHHHHHTTSSSS-----

Mean predicted aligned error: 6.5 Å

Nearest PDB structures (foldseek):
  1lml-assembly1_A  TM=9.101E-01  e=1.683E-36  Leishmania major
  6s3h-assembly2_B  TM=3.004E-01  e=3.198E+00  Thermus oshimai JL-2
  7ycx-assembly1_j  TM=2.409E-01  e=3.012E+00  Homo sapiens
  4rg2-assembly1_B  TM=2.136E-01  e=3.827E+00  Homo sapiens

pLDDT: mean 90.04, std 13.74, range [36.25, 98.5]

Sequence (326 aa):
MRVIAHEILHALGFIFHVFEEQDMVASVDMLRGKSDVPVIASPMVAAQVRAHFGCEDQAFLELEDMGGEGTKLSHWKRRSMKDDLMAGTTVAGIYSAITIAAMEDMDFYKGNYSMAEPMMYGRNAGCGLVTDKCVVDGVSQFPEMFCGSAKPKKLVCASDRLGVGNCRIGNHDSPLPPRFQYFSDATVGGDDEEMDYCPYVEPFSNTNCSSNGRILNGSVYGAMSRCFDAPAGFAEGGWSSAQYGLCAKVHCGSTTTYSVKVKGATMFTRCKPGATLPLSLLSPTFSSGHITCPPYDSVCGMHASTTQALRRGAAGKGEARSGQSS

Solvent-accessible surface area (backbone atoms only — not comparable to full-atom values): 16857 Å² total; per-residue (Å²): 111,54,68,59,54,36,55,48,40,42,78,73,47,53,33,42,70,49,35,53,77,55,72,26,59,47,70,42,68,60,53,46,71,36,67,72,39,50,26,40,53,34,72,50,31,14,54,36,44,14,67,42,22,55,17,87,83,42,55,53,47,52,30,15,86,39,82,53,84,92,24,31,53,45,14,35,23,23,61,66,32,40,43,26,34,53,12,55,61,63,72,71,32,32,56,28,47,44,61,38,20,52,49,26,62,60,72,82,45,81,61,63,64,92,60,34,24,64,62,63,71,50,45,60,57,30,58,53,66,70,56,43,66,56,29,55,75,40,39,32,75,41,69,81,65,24,52,26,62,90,76,58,84,55,31,27,44,16,79,71,17,41,14,40,11,36,52,41,56,49,79,49,101,54,67,46,60,79,67,44,38,27,33,88,51,40,31,36,34,20,85,44,61,52,34,59,23,50,23,26,47,49,49,43,89,61,36,29,10,38,43,89,37,79,76,61,69,68,41,29,63,32,79,52,13,26,33,32,41,11,91,87,22,35,18,47,82,76,42,76,49,82,39,26,29,33,19,24,34,51,46,73,57,96,82,74,50,37,27,38,30,50,39,74,29,92,59,71,43,80,45,53,60,79,39,72,48,51,34,44,80,60,13,83,45,24,68,38,38,37,36,46,26,62,58,51,53,63,72,34,20,71,58,53,35,53,53,50,51,54,56,48,60,55,53,66,66,65,73,82,79,80,89,86,89,130

Organism: NCBI:txid1808958

InterPro domains:
  IPR001577 Peptidase M8, leishmanolysin [PF01457] (1-301)
  IPR001577 Peptidase M8, leishmanolysin [PR00782] (37-66)
  IPR001577 Peptidase M8, leishmanolysin [PR00782] (68-96)
  IPR001577 Peptidase M8, leishmanolysin [PR00782] (97-126)
  IPR001577 Peptidase M8, leishmanolysin [PR00782] (127-156)
  IPR001577 Peptidase M8, leishmanolysin [PTHR10942] (2-302)

Foldseek 3Di:
DLLVVLVVLVVLPLAQVLCVVLVQWDFDQPFLHDGRFIWGQFDQLQVQLCQFLVENPRRIFTFQPDDDPQQGRSAGLCLQQVDDSRHSDHDPNFQASNSQSSSVSSVPDDGDRVLGFDDPRSGNLYPCSGRHDCAAALRGSRVLFFGSHLDFQAFWAFSLQQFTFTKQKDFAPDFDDPSLQRHPDRRIFGPDVSSVRGIGGDGDPLGGQQDPRDPAPFAHHHNLKGKFAFQVFWAFPNHTDSHRIYIWHWDDDDPFWIWTQIPQAPDTHTADAQDKAWVVVRHVRTPGTITGRHGSSSRCRVVNSVVVVVVVVVVVVPPPPDDDDD